Protein AF-A0A5M6CKN5-F1 (afdb_monomer_lite)

Organism: NCBI:txid2605748

Sequence (349 aa):
MIDLAVKRNRDSWEFSIDRSDLRGNFAIHVLDQGGTSLLTLPLREHLDGFSRFAHLTTAGMSWQQQILSYFIELGQTYLVIRPWWGSRLVVSLDDLMPVADKNVDHELTQFERSVVIAELKKISSELHAGKSPAEDRSTKTVKFTLDSCLYLPGVLDLVETIPTLQELEKHCFIQGSRSEETAIPEVELKLCCGRRFVQNSLRRLGVKPRYPTYVVVDEESGYAELNCKDRRESQLVFDIRRDAAVREIFMRLGTPDYIERGGERFDGQKYVRWMLRYEIDAESPYTLLIYLNRDRDQAVRCVKYSPPFWVGPDLFPAEHSLIKHDGGTVISFIDDLENGTFAGEITEL

Foldseek 3Di:
DFEWEWEDDPPDIFTDRDPPDRQQHQWYFYAYPVRHTPDIGGCVVFWPCCLAQADSDPLGFRQQLAWKWFWDDDVFIWIWIATLQGTIWIAGPVVRGTDDCVVCVVVVLVVVLVVLQVVLVVCLVCVVVVHQDDQFPDDGGIGGGLLNSLAVLLSSLVLVCLVSLLSVLVDLRDDDDDQVQPDPDPWTKTFSLSNLRSQLSCVSNVHHRDDARIFTADPPPRTDPPPPPQQLEVPQLVVQDQFAAPVNVCNRHNAASDKDAADDDPPPPWDQGIWGWHFRSYVQTWIKIFTATPPGRTTRWIKIWPPYQSNGQVQQPDSYGQAHSSRYGSNVCPVVVVVPSGNTDIDID

Radius of gyration: 21.49 Å; chains: 1; bounding box: 53×47×64 Å

Secondary structure (DSSP, 8-state):
---EEEEEETTEEEEE---S---TT-EEEEE-TTS-EEEEEEHHHHSTTHHHH--SSTTSPPGGGGEEEEEEESSSEEEEEEETTS--EEEETTTTEEE-GGGTHHHHHHHHHHHHHHHHHHHHHHHHTTPPPPSB---SSEEEBHHHHHHHHHHTT-GGGHHHHHHHHHS----SS----EEETTEEEEE-HHHHHHHHHHHHTT----S-SEEE--TTTS-B---------TTGGGG--TT-BHHHHHHHH-S-SEEEEPP--TT-PPPEEEEEEEEE-SSS-EEEEEEEETTT-BEEEEEEEES-GGG-GGG--SSS-SB-TTS-B-GGGHHHHHTT-SSSEEEE-

pLDDT: mean 81.66, std 14.54, range [36.28, 98.12]

Structure (mmCIF, N/CA/C/O backbone):
data_AF-A0A5M6CKN5-F1
#
_entry.id   AF-A0A5M6CKN5-F1
#
loop_
_atom_site.group_PDB
_atom_site.id
_atom_site.type_symbol
_atom_site.label_atom_id
_atom_site.label_alt_id
_atom_site.label_comp_id
_atom_site.label_asym_id
_atom_site.label_entity_id
_atom_site.label_seq_id
_atom_site.pdbx_PDB_ins_code
_atom_site.Cartn_x
_atom_site.Cartn_y
_atom_site.Cartn_z
_atom_site.occupancy
_atom_site.B_iso_or_equiv
_atom_site.auth_seq_id
_atom_site.auth_comp_id
_atom_site.auth_asym_id
_atom_site.auth_atom_id
_atom_site.pdbx_PDB_model_num
ATOM 1 N N . MET A 1 1 ? 9.863 -4.713 15.325 1.00 61.50 1 MET A N 1
ATOM 2 C CA . MET A 1 1 ? 8.495 -4.208 15.084 1.00 61.50 1 MET A CA 1
ATOM 3 C C . MET A 1 1 ? 7.674 -4.502 16.326 1.00 61.50 1 MET A C 1
ATOM 5 O O . MET A 1 1 ? 7.984 -5.486 16.986 1.00 61.50 1 MET A O 1
ATOM 9 N N . ILE A 1 2 ? 6.741 -3.623 16.684 1.00 71.12 2 ILE A N 1
ATOM 10 C CA . ILE A 1 2 ? 5.956 -3.706 17.926 1.00 71.12 2 ILE A CA 1
ATOM 11 C C . ILE A 1 2 ? 4.537 -4.134 17.550 1.00 71.12 2 ILE A C 1
ATOM 13 O O . ILE A 1 2 ? 4.039 -3.669 16.531 1.00 71.12 2 ILE A O 1
ATOM 17 N N . ASP A 1 3 ? 3.900 -5.004 18.329 1.00 81.88 3 ASP A N 1
ATOM 18 C CA . ASP A 1 3 ? 2.499 -5.376 18.113 1.00 81.88 3 ASP A CA 1
ATOM 19 C C . ASP A 1 3 ? 1.553 -4.177 18.294 1.00 81.88 3 ASP A C 1
ATOM 21 O O . ASP A 1 3 ? 1.877 -3.178 18.944 1.00 81.88 3 ASP A O 1
ATOM 25 N N . LEU A 1 4 ? 0.378 -4.240 17.667 1.00 87.56 4 LEU A N 1
ATOM 26 C CA . LEU A 1 4 ? -0.620 -3.188 17.826 1.00 87.56 4 LEU A CA 1
ATOM 27 C C . LEU A 1 4 ? -1.327 -3.397 19.163 1.00 87.56 4 LEU A C 1
ATOM 29 O O . LEU A 1 4 ? -1.887 -4.464 19.394 1.00 87.56 4 LEU A O 1
ATOM 33 N N . ALA A 1 5 ? -1.355 -2.375 20.012 1.00 92.12 5 ALA A N 1
ATOM 34 C CA . ALA A 1 5 ? -2.092 -2.432 21.263 1.00 92.12 5 ALA A CA 1
ATOM 35 C C . ALA A 1 5 ? -3.132 -1.319 21.356 1.00 92.12 5 ALA A C 1
ATOM 37 O O . ALA A 1 5 ? -2.902 -0.178 20.943 1.00 92.12 5 ALA A O 1
ATOM 38 N N . VAL A 1 6 ? -4.271 -1.661 21.942 1.00 94.88 6 VAL A N 1
ATOM 39 C CA . VAL A 1 6 ? -5.310 -0.723 22.353 1.00 94.88 6 VAL A CA 1
ATOM 40 C C . VAL A 1 6 ? -5.534 -0.872 23.846 1.00 94.88 6 VAL A C 1
ATOM 42 O O . VAL A 1 6 ? -5.465 -1.973 24.385 1.00 94.88 6 VAL A O 1
ATOM 45 N N . LYS A 1 7 ? -5.776 0.237 24.532 1.00 95.88 7 LYS A N 1
ATOM 46 C CA . LYS A 1 7 ? -5.905 0.279 25.982 1.00 95.88 7 LYS A CA 1
ATOM 47 C C . LYS A 1 7 ? -7.227 0.913 26.378 1.00 95.88 7 LYS A C 1
ATOM 49 O O . LYS A 1 7 ? -7.596 1.968 25.859 1.00 95.88 7 LYS A O 1
ATOM 54 N N . ARG A 1 8 ? -7.907 0.285 27.335 1.00 95.69 8 ARG A N 1
ATOM 55 C CA . ARG A 1 8 ? -9.095 0.837 27.973 1.00 95.69 8 ARG A CA 1
ATOM 56 C C . ARG A 1 8 ? -8.700 2.008 28.864 1.00 95.69 8 ARG A C 1
ATOM 58 O O . ARG A 1 8 ? -7.887 1.872 29.778 1.00 95.69 8 ARG A O 1
ATOM 65 N N . ASN A 1 9 ? -9.304 3.154 28.616 1.00 93.38 9 ASN A N 1
ATOM 66 C CA . ASN A 1 9 ? -9.355 4.276 29.538 1.00 93.38 9 ASN A CA 1
ATOM 67 C C . ASN A 1 9 ? -10.711 4.262 30.267 1.00 93.38 9 ASN A C 1
ATOM 69 O O . ASN A 1 9 ? -11.578 3.452 29.947 1.00 93.38 9 ASN A O 1
ATOM 73 N N . ARG A 1 10 ? -10.894 5.137 31.263 1.00 90.56 10 ARG A N 1
ATOM 74 C CA . ARG A 1 10 ? -12.077 5.166 32.140 1.00 90.56 10 ARG A CA 1
ATOM 75 C C . ARG A 1 10 ? -13.393 5.018 31.367 1.00 90.56 10 ARG A C 1
ATOM 77 O O . ARG A 1 10 ? -14.203 4.175 31.734 1.00 90.56 10 ARG A O 1
ATOM 84 N N . ASP A 1 11 ? -13.534 5.779 30.283 1.00 90.75 11 ASP A N 1
ATOM 85 C CA . ASP A 1 11 ? -14.762 5.864 29.487 1.00 90.75 11 ASP A CA 1
ATOM 86 C C . ASP A 1 11 ? -14.498 5.737 27.971 1.00 90.75 11 ASP A C 1
ATOM 88 O O . ASP A 1 11 ? -15.334 6.121 27.163 1.00 90.75 11 ASP A O 1
ATOM 92 N N . SER A 1 12 ? -13.315 5.268 27.555 1.00 94.56 12 SER A N 1
ATOM 93 C CA . SER A 1 12 ? -12.952 5.202 26.131 1.00 94.56 12 SER A CA 1
ATOM 94 C C . SER A 1 12 ? -11.853 4.184 25.839 1.00 94.56 12 SER A C 1
ATOM 96 O O . SER A 1 12 ? -11.283 3.583 26.749 1.00 94.56 12 SER A O 1
ATOM 98 N N . TRP A 1 13 ? -11.531 4.012 24.559 1.00 96.44 13 TRP A N 1
ATOM 99 C CA . TRP A 1 13 ? -10.394 3.226 24.093 1.00 96.44 13 TRP A CA 1
ATOM 100 C C . TRP A 1 13 ? -9.405 4.115 23.345 1.00 96.44 13 TRP A C 1
ATOM 102 O O . TRP A 1 13 ? -9.797 5.038 22.630 1.00 96.44 13 TRP A O 1
ATOM 112 N N . GLU A 1 14 ? -8.115 3.845 23.516 1.00 96.38 14 GLU A N 1
ATOM 113 C CA . GLU A 1 14 ? -7.059 4.535 22.778 1.00 96.38 14 GLU A CA 1
ATOM 114 C C . GLU A 1 14 ? -5.967 3.569 22.317 1.00 96.38 14 GLU A C 1
ATOM 116 O O . GLU A 1 14 ? -5.708 2.544 22.950 1.00 96.38 14 GLU A O 1
ATOM 121 N N . PHE A 1 15 ? -5.302 3.899 21.212 1.00 93.88 15 PHE A N 1
ATOM 122 C CA . PHE A 1 15 ? -4.091 3.197 20.801 1.00 93.88 15 PHE A CA 1
ATOM 123 C C . PHE A 1 15 ? -2.982 3.419 21.830 1.00 93.88 15 PHE A C 1
ATOM 125 O O . PHE A 1 15 ? -2.752 4.535 22.298 1.00 93.88 15 PHE A O 1
ATOM 132 N N . SER A 1 16 ? -2.271 2.347 22.162 1.00 89.44 16 SER A N 1
ATOM 133 C CA . SER A 1 16 ? -1.152 2.366 23.094 1.00 89.44 16 SER A CA 1
ATOM 134 C C . SER A 1 16 ? 0.095 1.786 22.440 1.00 89.44 16 SER A C 1
ATOM 136 O O . SER A 1 16 ? 0.025 0.929 21.559 1.00 89.44 16 SER A O 1
ATOM 138 N N . ILE A 1 17 ? 1.257 2.263 22.876 1.00 72.69 17 ILE A N 1
ATOM 139 C CA . ILE A 1 17 ? 2.536 1.656 22.518 1.00 72.69 17 ILE A CA 1
ATOM 140 C C . ILE A 1 17 ? 2.819 0.607 23.587 1.00 72.69 17 ILE A C 1
ATOM 142 O O . ILE A 1 17 ? 3.367 0.932 24.641 1.00 72.69 17 ILE A O 1
ATOM 146 N N . ASP A 1 18 ? 2.433 -0.639 23.332 1.00 63.34 18 ASP A N 1
ATOM 147 C CA . ASP A 1 18 ? 2.792 -1.736 24.222 1.00 63.34 18 ASP A CA 1
ATOM 148 C C . ASP A 1 18 ? 4.234 -2.175 23.946 1.00 63.34 18 ASP A C 1
ATOM 150 O O . ASP A 1 18 ? 4.580 -2.588 22.844 1.00 63.34 18 ASP A O 1
ATOM 154 N N . ARG A 1 19 ? 5.108 -2.029 24.942 1.00 61.12 19 ARG A N 1
ATOM 155 C CA . ARG A 1 19 ? 6.509 -2.475 24.872 1.00 61.12 19 ARG A CA 1
ATOM 156 C C . ARG A 1 19 ? 6.739 -3.787 25.626 1.00 61.12 19 ARG A C 1
ATOM 158 O O . ARG A 1 19 ? 7.891 -4.203 25.726 1.00 61.12 19 ARG A O 1
ATOM 165 N N . SER A 1 20 ? 5.692 -4.374 26.211 1.00 46.84 20 SER A N 1
ATOM 166 C CA . SER A 1 20 ? 5.835 -5.327 27.313 1.00 46.84 20 SER A CA 1
ATOM 167 C C . SER A 1 20 ? 6.172 -6.759 26.905 1.00 46.84 20 SER A C 1
ATOM 169 O O . SER A 1 20 ? 6.746 -7.450 27.730 1.00 46.84 20 SER A O 1
ATOM 171 N N . ASP A 1 21 ? 5.982 -7.172 25.650 1.00 50.03 21 ASP A N 1
ATOM 172 C CA . ASP A 1 21 ? 6.544 -8.425 25.127 1.00 50.03 21 ASP A CA 1
ATOM 173 C C . ASP A 1 21 ? 6.600 -8.379 23.593 1.00 50.03 21 ASP A C 1
ATOM 175 O O . ASP A 1 21 ? 5.601 -8.547 22.902 1.00 50.03 21 ASP A O 1
ATOM 179 N N . LEU A 1 22 ? 7.788 -8.113 23.042 1.00 48.50 22 LEU A N 1
ATOM 180 C CA . LEU A 1 22 ? 8.037 -7.904 21.609 1.00 48.50 22 LEU A CA 1
ATOM 181 C C . LEU A 1 22 ? 7.909 -9.210 20.799 1.00 48.50 22 LEU A C 1
ATOM 183 O O . LEU A 1 22 ? 8.905 -9.748 20.311 1.00 48.50 22 LEU A O 1
ATOM 187 N N . ARG A 1 23 ? 6.688 -9.721 20.614 1.00 52.53 23 ARG A N 1
ATOM 188 C CA . ARG A 1 23 ? 6.399 -10.885 19.762 1.00 52.53 23 ARG A CA 1
ATOM 189 C C . ARG A 1 23 ? 6.060 -10.467 18.333 1.00 52.53 23 ARG A C 1
ATOM 191 O O . ARG A 1 23 ? 5.057 -10.846 17.750 1.00 52.53 23 ARG A O 1
ATOM 198 N N . GLY A 1 24 ? 7.020 -9.790 17.714 1.00 60.50 24 GLY A N 1
ATOM 199 C CA . GLY A 1 24 ? 7.261 -9.949 16.285 1.00 60.50 24 GLY A CA 1
ATOM 200 C C . GLY A 1 24 ? 6.274 -9.314 15.306 1.00 60.50 24 GLY A C 1
ATOM 201 O O . GLY A 1 24 ? 6.555 -9.433 14.120 1.00 60.50 24 GLY A O 1
ATOM 202 N N . ASN A 1 25 ? 5.253 -8.557 15.735 1.00 74.69 25 ASN A N 1
ATOM 203 C CA . ASN A 1 25 ? 4.283 -7.907 14.840 1.00 74.69 25 ASN A CA 1
ATOM 204 C C . ASN A 1 25 ? 3.244 -8.881 14.251 1.00 74.69 25 ASN A C 1
ATOM 206 O O . ASN A 1 25 ? 2.968 -8.851 13.052 1.00 74.69 25 ASN A O 1
ATOM 210 N N . PHE A 1 26 ? 2.678 -9.758 15.081 1.00 85.00 26 PHE A N 1
ATOM 211 C CA . PHE A 1 26 ? 1.752 -10.821 14.665 1.00 85.00 26 PHE A CA 1
ATOM 212 C C . PHE A 1 26 ? 0.454 -10.859 15.461 1.00 85.00 26 PHE A C 1
ATOM 214 O O . PHE A 1 26 ? -0.381 -11.727 15.198 1.00 85.00 26 PHE A O 1
ATOM 221 N N . ALA A 1 27 ? 0.274 -9.952 16.417 1.00 89.69 27 ALA A N 1
ATOM 222 C CA . ALA A 1 27 ? -0.918 -9.920 17.240 1.00 89.69 27 ALA A CA 1
ATOM 223 C C . ALA A 1 27 ? -1.461 -8.504 17.440 1.00 89.69 27 ALA A C 1
ATOM 225 O O . ALA A 1 27 ? -0.788 -7.494 17.208 1.00 89.69 27 ALA A O 1
ATOM 226 N N . ILE A 1 28 ? -2.714 -8.463 17.882 1.00 91.56 28 ILE A N 1
ATOM 227 C CA . ILE A 1 28 ? -3.340 -7.274 18.450 1.00 91.56 28 ILE A CA 1
ATOM 228 C C . ILE A 1 28 ? -3.612 -7.547 19.918 1.00 91.56 28 ILE A C 1
ATOM 230 O O . ILE A 1 28 ? -4.190 -8.581 20.258 1.00 91.56 28 ILE A O 1
ATOM 234 N N . HIS A 1 29 ? -3.241 -6.602 20.771 1.00 93.62 29 HIS A N 1
ATOM 235 C CA . HIS A 1 29 ? -3.488 -6.672 22.202 1.00 93.62 29 HIS A CA 1
ATOM 236 C C . HIS A 1 29 ? -4.558 -5.662 22.604 1.00 93.62 29 HIS A C 1
ATOM 238 O O . HIS A 1 29 ? -4.466 -4.476 22.294 1.00 93.62 29 HIS A O 1
ATOM 244 N N . VAL A 1 30 ? -5.566 -6.134 23.327 1.00 95.12 30 VAL A N 1
ATOM 245 C CA . VAL A 1 30 ? -6.545 -5.293 24.014 1.00 95.12 30 VAL A CA 1
ATOM 246 C C . VAL A 1 30 ? -6.185 -5.317 25.489 1.00 95.12 30 VAL A C 1
ATOM 248 O O . VAL A 1 30 ? -6.106 -6.389 26.087 1.00 95.12 30 VAL A O 1
ATOM 251 N N . LEU A 1 31 ? -5.926 -4.150 26.066 1.00 95.19 31 LEU A N 1
ATOM 252 C CA . LEU A 1 31 ? -5.424 -3.988 27.426 1.00 95.19 31 LEU A CA 1
ATOM 253 C C . LEU A 1 31 ? -6.457 -3.277 28.306 1.00 95.19 31 LEU A C 1
ATOM 255 O O . LEU A 1 31 ? -7.177 -2.392 27.841 1.00 95.19 31 LEU A O 1
ATOM 259 N N . ASP A 1 32 ? -6.503 -3.614 29.591 1.00 95.19 32 ASP A N 1
ATOM 260 C CA . ASP A 1 32 ? -7.278 -2.875 30.588 1.00 95.19 32 ASP A CA 1
ATOM 261 C C . ASP A 1 32 ? -6.600 -1.545 30.984 1.00 95.19 32 ASP A C 1
ATOM 263 O O . ASP A 1 32 ? -5.532 -1.175 30.486 1.00 95.19 32 ASP A O 1
ATOM 267 N N . GLN A 1 33 ? -7.196 -0.815 31.931 1.00 94.56 33 GLN A N 1
ATOM 268 C CA . GLN A 1 33 ? -6.637 0.448 32.426 1.00 94.56 33 GLN A CA 1
ATOM 269 C C . GLN A 1 33 ? -5.270 0.281 33.124 1.00 94.56 33 GLN A C 1
ATOM 271 O O . GLN A 1 33 ? -4.438 1.196 33.083 1.00 94.56 33 GLN A O 1
ATOM 276 N N . GLY A 1 34 ? -5.007 -0.881 33.725 1.00 93.88 34 GLY A N 1
ATOM 277 C CA . GLY A 1 34 ? -3.731 -1.245 34.342 1.00 93.88 34 GLY A CA 1
ATOM 278 C C . GLY A 1 34 ? -2.652 -1.675 33.341 1.00 93.88 34 GLY A C 1
ATOM 279 O O . GLY A 1 34 ? -1.481 -1.706 33.705 1.00 93.88 34 GLY A O 1
ATOM 280 N N . GLY A 1 35 ? -3.016 -1.927 32.080 1.00 91.69 35 GLY A N 1
ATOM 281 C CA . GLY A 1 35 ? -2.125 -2.499 31.066 1.00 91.69 35 GLY A CA 1
ATOM 282 C C . GLY A 1 35 ? -2.127 -4.031 31.039 1.00 91.69 35 GLY A C 1
ATOM 283 O O . GLY A 1 35 ? -1.308 -4.620 30.343 1.00 91.69 35 GLY A O 1
ATOM 284 N N . THR A 1 36 ? -3.032 -4.684 31.768 1.00 92.38 36 THR A N 1
ATOM 285 C CA . THR A 1 36 ? -3.218 -6.138 31.722 1.00 92.38 36 THR A CA 1
ATOM 286 C C . THR A 1 36 ? -3.902 -6.522 30.416 1.00 92.38 36 THR A C 1
ATOM 288 O O . THR A 1 36 ? -4.888 -5.892 30.034 1.00 92.38 36 THR A O 1
ATOM 291 N N . SER A 1 37 ? -3.428 -7.570 29.737 1.00 93.50 37 SER A N 1
ATOM 292 C CA . SER A 1 37 ? -4.095 -8.075 28.532 1.00 93.50 37 SER A CA 1
ATOM 293 C C . SER A 1 37 ? -5.478 -8.645 28.866 1.00 93.50 37 SER A C 1
ATOM 295 O O . SER A 1 37 ? -5.603 -9.562 29.675 1.00 93.50 37 SER A O 1
ATOM 297 N N . LEU A 1 38 ? -6.506 -8.085 28.230 1.00 95.12 38 LEU A N 1
ATOM 298 C CA . LEU A 1 38 ? -7.886 -8.573 28.220 1.00 95.12 38 LEU A CA 1
ATOM 299 C C . LEU A 1 38 ? -8.122 -9.552 27.068 1.00 95.12 38 LEU A C 1
ATOM 301 O O . LEU A 1 38 ? -8.874 -10.511 27.208 1.00 95.12 38 LEU A O 1
ATOM 305 N N . LEU A 1 39 ? -7.480 -9.296 25.928 1.00 95.50 39 LEU A N 1
ATOM 306 C CA . LEU A 1 39 ? -7.562 -10.110 24.724 1.00 95.50 39 LEU A CA 1
ATOM 307 C C . LEU A 1 39 ? -6.240 -10.006 23.960 1.00 95.50 39 LEU A C 1
ATOM 309 O O . LEU A 1 39 ? -5.639 -8.934 23.873 1.00 95.50 39 LEU A O 1
ATOM 313 N N . THR A 1 40 ? -5.805 -11.120 23.380 1.00 94.50 40 THR A N 1
ATOM 314 C CA . THR A 1 40 ? -4.719 -11.157 22.400 1.00 94.50 40 THR A CA 1
ATOM 315 C C . THR A 1 40 ? -5.214 -11.914 21.179 1.00 94.50 40 THR A C 1
ATOM 317 O O . THR A 1 40 ? -5.627 -13.063 21.302 1.00 94.50 40 THR A O 1
ATOM 320 N N . LEU A 1 41 ? -5.181 -11.266 20.016 1.00 93.75 41 LEU A N 1
ATOM 321 C CA . LEU A 1 41 ? -5.657 -11.820 18.750 1.00 93.75 41 LEU A CA 1
ATOM 322 C C . LEU A 1 41 ? -4.477 -12.088 17.815 1.00 93.75 41 LEU A C 1
ATOM 324 O O . LEU A 1 41 ? -3.913 -11.129 17.279 1.00 93.75 41 LEU A O 1
ATOM 328 N N . PRO A 1 42 ? -4.105 -13.358 17.579 1.00 92.62 42 PRO A N 1
ATOM 329 C CA . PRO A 1 42 ? -3.146 -13.712 16.541 1.00 92.62 42 PRO A CA 1
ATOM 330 C C . PRO A 1 42 ? -3.693 -13.353 15.153 1.00 92.62 42 PRO A C 1
ATOM 332 O O . PRO A 1 42 ? -4.730 -13.851 14.718 1.00 92.62 42 PRO A O 1
ATOM 335 N N . LEU A 1 43 ? -2.981 -12.511 14.408 1.00 91.62 43 LEU A N 1
ATOM 336 C CA . LEU A 1 43 ? -3.439 -12.020 13.104 1.00 91.62 43 LEU A CA 1
ATOM 337 C C . LEU A 1 43 ? -3.542 -13.124 12.055 1.00 91.62 43 LEU A C 1
ATOM 339 O O . LEU A 1 43 ? -4.421 -13.078 11.206 1.00 91.62 43 LEU A O 1
ATOM 343 N N . ARG A 1 44 ? -2.686 -14.148 12.135 1.00 90.25 44 ARG A N 1
ATOM 344 C CA . ARG A 1 44 ? -2.751 -15.319 11.248 1.00 90.25 44 ARG A CA 1
ATOM 345 C C . ARG A 1 44 ? -4.097 -16.051 11.330 1.00 90.25 44 ARG A C 1
ATOM 347 O O . ARG A 1 44 ? -4.478 -16.686 10.354 1.00 90.25 44 ARG A O 1
ATOM 354 N N . GLU A 1 45 ? -4.775 -15.980 12.471 1.00 93.00 45 GLU A N 1
ATOM 355 C CA . GLU A 1 45 ? -6.036 -16.684 12.729 1.00 93.00 45 GLU A CA 1
ATOM 356 C C . GLU A 1 45 ? -7.264 -15.800 12.491 1.00 93.00 45 GLU A C 1
ATOM 358 O O . GLU A 1 45 ? -8.351 -16.318 12.248 1.00 93.00 45 GLU A O 1
ATOM 363 N N . HIS A 1 46 ? -7.100 -14.476 12.561 1.00 93.94 46 HIS A N 1
ATOM 364 C CA . HIS A 1 46 ? -8.223 -13.535 12.586 1.00 93.94 46 HIS A CA 1
ATOM 365 C C . HIS A 1 46 ? -8.235 -12.512 11.450 1.00 93.94 46 HIS A C 1
ATOM 367 O O . HIS A 1 46 ? -9.252 -11.854 11.253 1.00 93.94 46 HIS A O 1
ATOM 373 N N . LEU A 1 47 ? -7.133 -12.337 10.720 1.00 92.19 47 LEU A N 1
ATOM 374 C CA . LEU A 1 47 ? -7.047 -11.389 9.616 1.00 92.19 47 LEU A CA 1
ATOM 375 C C . LEU A 1 47 ? -6.841 -12.134 8.297 1.00 92.19 47 LEU A C 1
ATOM 377 O O . LEU A 1 47 ? -5.762 -12.661 8.011 1.00 92.19 47 LEU A O 1
ATOM 381 N N . ASP A 1 48 ? -7.879 -12.126 7.468 1.00 90.81 48 ASP A N 1
ATOM 382 C CA . ASP A 1 48 ? -7.870 -12.804 6.177 1.00 90.81 48 ASP A CA 1
ATOM 383 C C . ASP A 1 48 ? -6.718 -12.317 5.292 1.00 90.81 48 ASP A C 1
ATOM 385 O O . ASP A 1 48 ? -6.490 -11.115 5.107 1.00 90.81 48 ASP A O 1
ATOM 389 N N . GLY A 1 49 ? -5.974 -13.280 4.745 1.00 88.38 49 GLY A N 1
ATOM 390 C CA . GLY A 1 49 ? -4.799 -13.031 3.912 1.00 88.38 49 GLY A CA 1
ATOM 391 C C . GLY A 1 49 ? -3.513 -12.726 4.686 1.00 88.38 49 GLY A C 1
ATOM 392 O O . GLY A 1 49 ? -2.472 -12.569 4.054 1.00 88.38 49 GLY A O 1
ATOM 393 N N . PHE A 1 50 ? -3.517 -12.691 6.026 1.00 89.12 50 PHE A N 1
ATOM 394 C CA . PHE A 1 50 ? -2.329 -12.305 6.797 1.00 89.12 50 PHE A CA 1
ATOM 395 C C . PHE A 1 50 ? -1.080 -13.120 6.444 1.00 89.12 50 PHE A C 1
ATOM 397 O O . PHE A 1 50 ? -0.055 -12.537 6.120 1.00 89.12 50 PHE A O 1
ATOM 404 N N . SER A 1 51 ? -1.157 -14.455 6.429 1.00 86.12 51 SER A N 1
ATOM 405 C CA . SER A 1 51 ? 0.005 -15.306 6.099 1.00 86.12 51 SER A CA 1
ATOM 406 C C . SER A 1 51 ? 0.517 -15.136 4.667 1.00 86.12 51 SER A C 1
ATOM 408 O O . SER A 1 51 ? 1.655 -15.504 4.383 1.00 86.12 51 SER A O 1
ATOM 410 N N . ARG A 1 52 ? -0.320 -14.595 3.776 1.00 82.81 52 ARG A N 1
ATOM 411 C CA . ARG A 1 52 ? 0.040 -14.302 2.390 1.00 82.81 52 ARG A CA 1
ATOM 412 C C . ARG A 1 52 ? 0.729 -12.947 2.273 1.00 82.81 52 ARG A C 1
ATOM 414 O O . ARG A 1 52 ? 1.712 -12.820 1.553 1.00 82.81 52 ARG A O 1
ATOM 421 N N . PHE A 1 53 ? 0.231 -11.932 2.976 1.00 82.38 53 PHE A N 1
ATOM 422 C CA . PHE A 1 53 ? 0.692 -10.547 2.822 1.00 82.38 53 PHE A CA 1
ATOM 423 C C . PHE A 1 53 ? 1.679 -10.085 3.899 1.00 82.38 53 PHE A C 1
ATOM 425 O O . PHE A 1 53 ? 2.329 -9.058 3.725 1.00 82.38 53 PHE A O 1
ATOM 432 N N . ALA A 1 54 ? 1.818 -10.823 4.998 1.00 81.31 54 ALA A N 1
ATOM 433 C CA . ALA A 1 54 ? 2.710 -10.515 6.106 1.00 81.31 54 ALA A CA 1
ATOM 434 C C . ALA A 1 54 ? 3.547 -11.747 6.471 1.00 81.31 54 ALA A C 1
ATOM 436 O O . ALA A 1 54 ? 3.039 -12.857 6.619 1.00 81.31 54 ALA A O 1
ATOM 437 N N . HIS A 1 55 ? 4.853 -11.544 6.635 1.00 70.81 55 HIS A N 1
ATOM 438 C CA . HIS A 1 55 ? 5.804 -12.624 6.889 1.00 70.81 55 HIS A CA 1
ATOM 439 C C . HIS A 1 55 ? 6.461 -12.494 8.257 1.00 70.81 55 HIS A C 1
ATOM 441 O O . HIS A 1 55 ? 6.676 -11.395 8.763 1.00 70.81 55 HIS A O 1
ATOM 447 N N . LEU A 1 56 ? 6.838 -13.647 8.821 1.00 64.19 56 LEU A N 1
ATOM 448 C CA . LEU A 1 56 ? 7.435 -13.731 10.155 1.00 64.19 56 LEU A CA 1
ATOM 449 C C . LEU A 1 56 ? 8.873 -13.188 10.233 1.00 64.19 56 LEU A C 1
ATOM 451 O O . LEU A 1 56 ? 9.409 -12.970 11.317 1.00 64.19 56 LEU A O 1
ATOM 455 N N . THR A 1 57 ? 9.519 -12.999 9.084 1.00 64.88 57 THR A N 1
ATOM 456 C CA . THR A 1 57 ? 10.922 -12.588 8.985 1.00 64.88 57 THR A CA 1
ATOM 457 C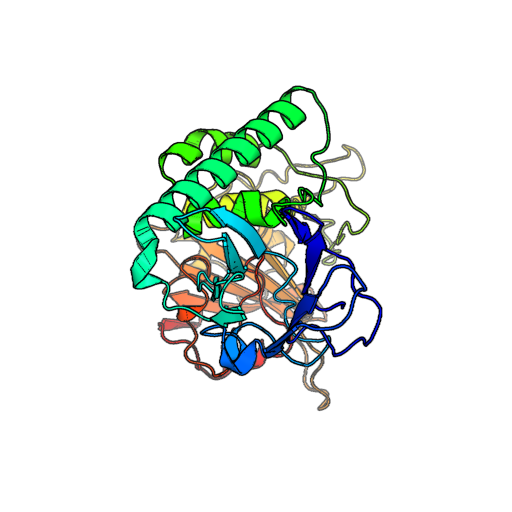 C . THR A 1 57 ? 11.047 -11.098 8.694 1.00 64.88 57 THR A C 1
ATOM 459 O O . THR A 1 57 ? 10.184 -10.520 8.043 1.00 64.88 57 THR A O 1
ATOM 462 N N . THR A 1 58 ? 12.181 -10.490 9.046 1.00 56.28 58 THR A N 1
ATOM 463 C CA . THR A 1 58 ? 12.530 -9.108 8.656 1.00 56.28 58 THR A CA 1
ATOM 464 C C . THR A 1 58 ? 12.645 -8.895 7.142 1.00 56.28 58 THR A C 1
ATOM 466 O O . THR A 1 58 ? 12.614 -7.754 6.693 1.00 56.28 58 THR A O 1
ATOM 469 N N . ALA A 1 59 ? 12.761 -9.974 6.359 1.00 55.84 59 ALA A N 1
ATOM 470 C CA . ALA A 1 59 ? 12.686 -9.953 4.896 1.00 55.84 59 ALA A CA 1
ATOM 471 C C . ALA A 1 59 ? 11.244 -9.814 4.362 1.00 55.84 59 ALA A C 1
ATOM 473 O O . ALA A 1 59 ? 11.035 -9.563 3.179 1.00 55.84 59 ALA A O 1
ATOM 474 N N . GLY A 1 60 ? 10.257 -9.982 5.244 1.00 58.38 60 GLY A N 1
ATOM 475 C CA . GLY A 1 60 ? 8.833 -9.925 4.968 1.00 58.38 60 GLY A CA 1
ATOM 476 C C . GLY A 1 60 ? 8.236 -8.529 5.075 1.00 58.38 60 GLY A C 1
ATOM 477 O O . GLY A 1 60 ? 8.788 -7.639 5.719 1.00 58.38 60 GLY A O 1
ATOM 478 N N . MET A 1 61 ? 7.061 -8.341 4.482 1.00 68.94 61 MET A N 1
ATOM 479 C CA . MET A 1 61 ? 6.318 -7.090 4.601 1.00 68.94 61 MET A CA 1
ATOM 480 C C . MET A 1 61 ? 5.769 -6.893 6.014 1.00 68.94 61 MET A C 1
ATOM 482 O O . MET A 1 61 ? 5.139 -7.788 6.580 1.00 68.94 61 MET A O 1
ATOM 486 N N . SER A 1 62 ? 5.958 -5.692 6.564 1.00 75.94 62 SER A N 1
ATOM 487 C CA . SER A 1 62 ? 5.285 -5.290 7.796 1.00 75.94 62 SER A CA 1
ATOM 488 C C . SER A 1 62 ? 3.842 -4.922 7.489 1.00 75.94 62 SER A C 1
ATOM 490 O O . SER A 1 62 ? 3.586 -3.940 6.794 1.00 75.94 62 SER A O 1
ATOM 492 N N . TRP A 1 63 ? 2.886 -5.661 8.049 1.00 81.56 63 TRP A N 1
ATOM 493 C CA . TRP A 1 63 ? 1.471 -5.333 7.870 1.00 81.56 63 TRP A CA 1
ATOM 494 C C . TRP A 1 63 ? 1.099 -3.959 8.440 1.00 81.56 63 TRP A C 1
ATOM 496 O O . TRP A 1 63 ? 0.146 -3.362 7.965 1.00 81.56 63 TRP A O 1
ATOM 506 N N . GLN A 1 64 ? 1.854 -3.448 9.422 1.00 78.12 64 GLN A N 1
ATOM 507 C CA . GLN A 1 64 ? 1.556 -2.199 10.134 1.00 78.12 64 GLN A CA 1
ATOM 508 C C . GLN A 1 64 ? 1.956 -0.921 9.399 1.00 78.12 64 GLN A C 1
ATOM 510 O O . GLN A 1 64 ? 1.544 0.156 9.822 1.00 78.12 64 GLN A O 1
ATOM 515 N N . GLN A 1 65 ? 2.796 -1.007 8.364 1.00 75.19 65 GLN A N 1
ATOM 516 C CA . GLN A 1 65 ? 3.320 0.192 7.700 1.00 75.19 65 GLN A CA 1
ATOM 517 C C . GLN A 1 65 ? 2.205 0.978 6.982 1.00 75.19 65 GLN A C 1
ATOM 519 O O . GLN A 1 65 ? 2.254 2.206 6.918 1.00 75.19 65 GLN A O 1
ATOM 524 N N . GLN A 1 66 ? 1.162 0.285 6.510 1.00 79.62 66 GLN A N 1
ATOM 525 C CA . GLN A 1 66 ? 0.027 0.873 5.798 1.00 79.62 66 GLN A CA 1
ATOM 526 C C . GLN A 1 66 ? -1.257 0.224 6.295 1.00 79.62 66 GLN A C 1
ATOM 528 O O . GLN A 1 66 ? -1.797 -0.715 5.703 1.00 79.62 66 GLN A O 1
ATOM 533 N N . ILE A 1 67 ? -1.708 0.723 7.441 1.00 89.56 67 ILE A N 1
ATOM 534 C CA . ILE A 1 67 ? -2.988 0.363 8.038 1.00 89.56 67 ILE A CA 1
ATOM 535 C C . ILE A 1 67 ? -3.858 1.601 8.208 1.00 89.56 67 ILE A C 1
ATOM 537 O O . ILE A 1 67 ? -3.359 2.715 8.389 1.00 89.56 67 ILE A O 1
ATOM 541 N N . LEU A 1 68 ? -5.162 1.367 8.196 1.00 93.75 68 LEU A N 1
ATOM 542 C CA . LEU A 1 68 ? -6.162 2.208 8.827 1.00 93.75 68 LEU A CA 1
ATOM 543 C C . LEU A 1 68 ? -6.723 1.417 10.000 1.00 93.75 68 LEU A C 1
ATOM 545 O O . LEU A 1 68 ? -7.352 0.382 9.801 1.00 93.75 68 LEU A O 1
ATOM 549 N N . SER A 1 69 ? -6.480 1.881 11.220 1.00 95.50 69 SER A N 1
ATOM 550 C CA . SER A 1 69 ? -7.122 1.315 12.400 1.00 95.50 69 SER A CA 1
ATOM 551 C C . SER A 1 69 ? -7.828 2.398 13.189 1.00 95.50 69 SER A C 1
ATOM 553 O O . SER A 1 69 ? -7.322 3.508 13.299 1.00 95.50 69 SER A O 1
ATOM 555 N N . TYR A 1 70 ? -9.016 2.113 13.701 1.00 97.06 70 TYR A N 1
ATOM 556 C CA . TYR A 1 70 ? -9.839 3.119 14.358 1.00 97.06 70 TYR A CA 1
ATOM 557 C C . TYR A 1 70 ? -10.854 2.491 15.303 1.00 97.06 70 TYR A C 1
ATOM 559 O O . TYR A 1 70 ? -11.146 1.297 15.213 1.00 97.06 70 TYR A O 1
ATOM 567 N N . PHE A 1 71 ? -11.404 3.326 16.182 1.00 97.25 71 PHE A N 1
ATOM 568 C CA . PHE A 1 71 ? -12.573 2.987 16.984 1.00 97.25 71 PHE A CA 1
ATOM 569 C C . PHE A 1 71 ? -13.837 3.603 16.390 1.00 97.25 71 PHE A C 1
ATOM 571 O O . PHE A 1 71 ? -13.805 4.729 15.890 1.00 97.25 71 PHE A O 1
ATOM 578 N N . ILE A 1 72 ? -14.949 2.879 16.475 1.00 96.38 72 ILE A N 1
ATOM 579 C CA . ILE A 1 72 ? -16.274 3.372 16.092 1.00 96.38 72 ILE A CA 1
ATOM 580 C C . ILE A 1 72 ? -17.340 2.843 17.054 1.00 96.38 72 ILE A C 1
ATOM 582 O O . ILE A 1 72 ? -17.268 1.697 17.498 1.00 96.38 72 ILE A O 1
ATOM 586 N N . GLU A 1 73 ? -18.325 3.680 17.372 1.00 96.25 73 GLU A N 1
ATOM 587 C CA . GLU A 1 73 ? -19.474 3.320 18.204 1.00 96.25 73 GLU A CA 1
ATOM 588 C C . GLU A 1 73 ? -20.693 3.045 17.318 1.00 96.25 73 GLU A C 1
ATOM 590 O O . GLU A 1 73 ? -21.190 3.945 16.644 1.00 96.25 73 GLU A O 1
ATOM 595 N N . LEU A 1 74 ? -21.188 1.804 17.330 1.00 94.81 74 LEU A N 1
ATOM 596 C CA . LEU A 1 74 ? -22.407 1.377 16.628 1.00 94.81 74 LEU A CA 1
ATOM 597 C C . LEU A 1 74 ? -23.273 0.555 17.593 1.00 94.81 74 LEU A C 1
ATOM 599 O O . LEU A 1 74 ? -23.361 -0.668 17.494 1.00 94.81 74 LEU A O 1
ATOM 603 N N . GLY A 1 75 ? -23.820 1.221 18.615 1.00 93.69 75 GLY A N 1
ATOM 604 C CA . GLY A 1 75 ? -24.507 0.583 19.751 1.00 93.69 75 GLY A CA 1
ATOM 605 C C . GLY A 1 75 ? -23.563 -0.069 20.771 1.00 93.69 75 GLY A C 1
ATOM 606 O O . GLY A 1 75 ? -23.876 -0.086 21.956 1.00 93.69 75 GLY A O 1
ATOM 607 N N . GLN A 1 76 ? -22.397 -0.521 20.312 1.00 94.56 76 GLN A N 1
ATOM 608 C CA . GLN A 1 76 ? -21.242 -0.946 21.100 1.00 94.56 76 GLN A CA 1
ATOM 609 C C . GLN A 1 76 ? -19.951 -0.413 20.470 1.00 94.56 76 GLN A C 1
ATOM 611 O O . GLN A 1 76 ? -19.971 0.076 19.332 1.00 94.56 76 GLN A O 1
ATOM 616 N N . THR A 1 77 ? -18.833 -0.502 21.191 1.00 96.50 77 THR A N 1
ATOM 617 C CA . THR A 1 77 ? -17.541 -0.030 20.670 1.00 96.50 77 THR A CA 1
ATOM 618 C C . THR A 1 77 ? -16.830 -1.116 19.872 1.00 96.50 77 THR A C 1
ATOM 620 O O . THR A 1 77 ? -16.608 -2.222 20.366 1.00 96.50 77 THR A O 1
ATOM 623 N N . TYR A 1 78 ? -16.387 -0.775 18.663 1.00 97.75 78 TYR A N 1
ATOM 624 C CA . TYR A 1 78 ? -15.586 -1.653 17.817 1.00 97.75 78 TYR A CA 1
ATOM 625 C C . TYR A 1 78 ? -14.183 -1.096 17.605 1.00 97.75 78 TYR A C 1
ATOM 627 O O . TYR A 1 78 ? -14.016 0.100 17.373 1.00 97.75 78 TYR A O 1
ATOM 635 N N . LEU A 1 79 ? -13.187 -1.981 17.613 1.00 97.81 79 LEU A N 1
ATOM 636 C CA . LEU A 1 79 ? -11.884 -1.744 16.998 1.00 97.81 79 LEU A CA 1
ATOM 637 C C . LEU A 1 79 ? -11.910 -2.312 15.582 1.00 97.81 79 LEU A C 1
ATOM 639 O O . LEU A 1 79 ? -12.209 -3.489 15.385 1.00 97.81 79 LEU A O 1
ATOM 643 N N . VAL A 1 80 ? -11.539 -1.492 14.607 1.00 97.25 80 VAL A N 1
ATOM 644 C CA . VAL A 1 80 ? -11.406 -1.904 13.210 1.00 97.25 80 VAL A CA 1
ATOM 645 C C . VAL A 1 80 ? -9.958 -1.772 12.779 1.00 97.25 80 VAL A C 1
ATOM 647 O O . VAL A 1 80 ? -9.277 -0.807 13.133 1.00 97.25 80 VAL A O 1
ATOM 650 N N . ILE A 1 81 ? -9.476 -2.752 12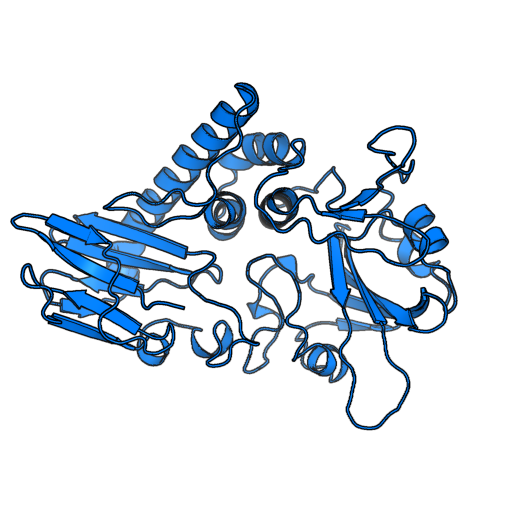.021 1.00 95.38 81 ILE A N 1
ATOM 651 C CA . ILE A 1 81 ? -8.145 -2.765 11.419 1.00 95.38 81 ILE A CA 1
ATOM 652 C C . ILE A 1 81 ? -8.283 -3.157 9.954 1.00 95.38 81 ILE A C 1
ATOM 654 O O . ILE A 1 81 ? -8.726 -4.257 9.627 1.00 95.38 81 ILE A O 1
ATOM 658 N N . ARG A 1 82 ? -7.848 -2.256 9.079 1.00 93.69 82 ARG A N 1
ATOM 659 C CA . ARG A 1 82 ? -7.768 -2.443 7.637 1.00 93.69 82 ARG A CA 1
ATOM 660 C C . ARG A 1 82 ? -6.311 -2.330 7.185 1.00 93.69 82 ARG A C 1
ATOM 662 O O . ARG A 1 82 ? -5.778 -1.220 7.145 1.00 93.69 82 ARG A O 1
ATOM 669 N N . PRO A 1 83 ? -5.648 -3.441 6.842 1.00 90.62 83 PRO A N 1
ATOM 670 C CA . PRO A 1 83 ? -4.363 -3.408 6.156 1.00 90.62 83 PRO A CA 1
ATOM 671 C C . PRO A 1 83 ? -4.483 -3.004 4.677 1.00 90.62 83 PRO A C 1
ATOM 673 O O . PRO A 1 83 ? -5.563 -2.999 4.083 1.00 90.62 83 PRO A O 1
ATOM 676 N N . TRP A 1 84 ? -3.337 -2.725 4.058 1.00 85.44 84 TRP A N 1
ATOM 677 C CA . TRP A 1 84 ? -3.207 -2.303 2.659 1.00 85.44 84 TRP A CA 1
ATOM 678 C C . TRP A 1 84 ? -3.710 -3.312 1.606 1.00 85.44 84 TRP A C 1
ATOM 680 O O . TRP A 1 84 ? -3.982 -2.925 0.470 1.00 85.44 84 TRP A O 1
ATOM 690 N N . TRP A 1 85 ? -3.865 -4.595 1.929 1.00 86.44 85 TRP A N 1
ATOM 691 C CA . TRP A 1 85 ? -4.451 -5.564 0.987 1.00 86.44 85 TRP A CA 1
ATOM 692 C C . TRP A 1 85 ? -5.986 -5.592 1.011 1.00 86.44 85 TRP A C 1
ATOM 694 O O . TRP A 1 85 ? -6.590 -6.327 0.244 1.00 86.44 85 TRP A O 1
ATOM 704 N N . GLY A 1 86 ? -6.635 -4.783 1.856 1.00 87.56 86 GLY A N 1
ATOM 705 C CA . GLY A 1 86 ? -8.077 -4.539 1.770 1.00 87.56 86 GLY A CA 1
ATOM 706 C C . GLY A 1 86 ? -8.976 -5.436 2.628 1.00 87.56 86 GLY A C 1
ATOM 707 O O . GLY A 1 86 ? -10.165 -5.138 2.726 1.00 87.56 86 GLY A O 1
ATOM 708 N N . SER A 1 87 ? -8.456 -6.459 3.310 1.00 90.69 87 SER A N 1
ATOM 709 C CA . SER A 1 87 ? -9.235 -7.185 4.329 1.00 90.69 87 SER A CA 1
ATOM 710 C C . SER A 1 87 ? -9.604 -6.270 5.507 1.00 90.69 87 SER A C 1
ATOM 712 O O . SER A 1 87 ? -8.998 -5.212 5.698 1.00 90.69 87 SER A O 1
ATOM 714 N N . ARG A 1 88 ? -10.574 -6.682 6.330 1.00 94.19 88 ARG A N 1
ATOM 715 C CA . ARG A 1 88 ? -10.868 -6.053 7.626 1.00 94.19 88 ARG A CA 1
ATOM 716 C C . ARG A 1 88 ? -10.800 -7.082 8.747 1.00 94.19 88 ARG A C 1
ATOM 718 O O . ARG A 1 88 ? -11.267 -8.202 8.589 1.00 94.19 88 ARG A O 1
ATOM 725 N N . LEU A 1 89 ? -10.290 -6.663 9.898 1.00 95.81 89 LEU A N 1
ATOM 726 C CA . LEU A 1 89 ? -10.546 -7.304 11.182 1.00 95.81 89 LEU A CA 1
ATOM 727 C C . LEU A 1 89 ? -11.376 -6.341 12.030 1.00 95.81 89 LEU A C 1
ATOM 729 O O . LEU A 1 89 ? -10.973 -5.196 12.244 1.00 95.81 89 LEU A O 1
ATOM 733 N N . VAL A 1 90 ? -12.532 -6.810 12.491 1.00 97.38 90 VAL A N 1
ATOM 734 C CA . VAL A 1 90 ? -13.456 -6.062 13.348 1.00 97.38 90 VAL A CA 1
ATOM 735 C C . VAL A 1 90 ? -13.555 -6.787 14.682 1.00 97.38 90 VAL A C 1
ATOM 737 O O . VAL A 1 90 ? -13.782 -7.994 14.720 1.00 97.38 90 VAL A O 1
ATOM 740 N N . VAL A 1 91 ? -13.373 -6.063 15.781 1.00 97.69 91 VAL A N 1
ATOM 741 C CA . VAL A 1 91 ? -13.378 -6.613 17.141 1.00 97.69 91 VAL A CA 1
ATOM 742 C C . VAL A 1 91 ? -14.390 -5.838 17.974 1.00 97.69 91 VAL A C 1
ATOM 744 O O . VAL A 1 91 ? -14.249 -4.625 18.118 1.00 97.69 91 VAL A O 1
ATOM 747 N N . SER A 1 92 ? -15.392 -6.526 18.527 1.00 97.19 92 SER A N 1
ATOM 748 C CA . SER A 1 92 ? -16.248 -5.960 19.578 1.00 97.19 92 SER A CA 1
ATOM 749 C C . SER A 1 92 ? -15.402 -5.805 20.836 1.00 97.19 92 SER A C 1
ATOM 751 O O . SER A 1 92 ? -14.852 -6.787 21.339 1.00 97.19 92 SER A O 1
ATOM 753 N N . LEU A 1 93 ? -15.247 -4.575 21.324 1.00 97.12 93 LEU A N 1
ATOM 754 C CA . LEU A 1 93 ? -14.477 -4.293 22.539 1.00 97.12 93 LEU A CA 1
ATOM 755 C C . LEU A 1 93 ? -15.304 -4.477 23.811 1.00 97.12 93 LEU A C 1
ATOM 757 O O . LEU A 1 93 ? -14.728 -4.635 24.887 1.00 97.12 93 LEU A O 1
ATOM 761 N N . ASP A 1 94 ? -16.627 -4.494 23.680 1.00 94.62 94 ASP A N 1
ATOM 762 C CA . ASP A 1 94 ? -17.540 -4.742 24.791 1.00 94.62 94 ASP A CA 1
ATOM 763 C C . ASP A 1 94 ? -17.632 -6.253 25.071 1.00 94.62 94 ASP A C 1
ATOM 765 O O . ASP A 1 94 ? -17.564 -6.668 26.229 1.00 94.62 94 ASP A O 1
ATOM 769 N N . ASP A 1 95 ? -17.655 -7.077 24.014 1.00 96.44 95 ASP A N 1
ATOM 770 C CA . ASP A 1 95 ? -17.647 -8.548 24.110 1.00 96.44 95 ASP A CA 1
ATOM 771 C C . ASP A 1 95 ? -16.235 -9.158 24.104 1.00 96.44 95 ASP A C 1
ATOM 773 O O . ASP A 1 95 ? -16.066 -10.347 24.374 1.00 96.44 95 ASP A O 1
ATOM 777 N N . LEU A 1 96 ? -15.218 -8.357 23.769 1.00 96.81 96 LEU A N 1
ATOM 778 C CA . LEU A 1 96 ? -13.821 -8.774 23.608 1.00 96.81 96 LEU A CA 1
ATOM 779 C C . LEU A 1 96 ? -13.642 -9.939 22.619 1.00 96.81 96 LEU A C 1
ATOM 781 O O . LEU A 1 96 ? -12.922 -10.900 22.895 1.00 96.81 96 LEU A O 1
ATOM 785 N N . MET A 1 97 ? -14.265 -9.849 21.441 1.00 96.31 97 MET A N 1
ATOM 786 C CA . MET A 1 97 ? -14.152 -10.893 20.418 1.00 96.31 97 MET A CA 1
ATOM 787 C C . MET A 1 97 ? -14.212 -10.364 18.977 1.00 96.31 97 MET A C 1
ATOM 789 O O . MET A 1 97 ? -14.849 -9.337 18.723 1.00 96.31 97 MET A O 1
ATOM 793 N N . PRO A 1 98 ? -13.580 -11.058 18.008 1.00 95.69 98 PRO A N 1
ATOM 794 C CA . PRO A 1 98 ? -13.753 -10.761 16.590 1.00 95.69 98 PRO A CA 1
ATOM 795 C C . PRO A 1 98 ? -15.210 -10.939 16.155 1.00 95.69 98 PRO A C 1
ATOM 797 O O . PRO A 1 98 ? -15.880 -11.885 16.574 1.00 95.69 98 PRO A O 1
ATOM 800 N N . VAL A 1 99 ? -15.684 -10.061 15.277 1.00 94.75 99 VAL A N 1
ATOM 801 C CA . VAL A 1 99 ? -17.025 -10.123 14.684 1.00 94.75 99 VAL A CA 1
ATOM 802 C C . VAL A 1 99 ? -16.932 -10.114 13.161 1.00 94.75 99 VAL A C 1
ATOM 804 O O . VAL A 1 99 ? -15.995 -9.561 12.587 1.00 94.75 99 VAL A O 1
ATOM 807 N N . ALA A 1 100 ? -17.913 -10.727 12.499 1.00 89.31 100 ALA A N 1
ATOM 808 C CA . ALA A 1 100 ? -17.992 -10.705 11.043 1.00 89.31 100 ALA A CA 1
ATOM 809 C C . ALA A 1 100 ? -18.271 -9.280 10.536 1.00 89.31 100 ALA A C 1
ATOM 811 O O . ALA A 1 100 ? -19.201 -8.616 11.001 1.00 89.31 100 ALA A O 1
ATOM 812 N N . ASP A 1 101 ? -17.494 -8.842 9.548 1.00 83.56 101 ASP A N 1
ATOM 813 C CA . ASP A 1 101 ? -17.570 -7.512 8.939 1.00 83.56 101 ASP A CA 1
ATOM 814 C C . ASP A 1 101 ? -18.945 -7.205 8.325 1.00 83.56 101 ASP A C 1
ATOM 816 O O . ASP A 1 101 ? -19.455 -6.098 8.484 1.00 83.56 101 ASP A O 1
ATOM 820 N N . LYS A 1 102 ? -19.587 -8.205 7.708 1.00 84.56 102 LYS A N 1
ATOM 821 C CA . LYS A 1 102 ? -20.883 -8.097 7.014 1.00 84.56 102 LYS A CA 1
ATOM 822 C C . LYS A 1 102 ? -22.007 -7.501 7.860 1.00 84.56 102 LYS A C 1
ATOM 824 O O . LYS A 1 102 ? -22.971 -6.992 7.300 1.00 84.56 102 LYS A O 1
ATOM 829 N N . ASN A 1 103 ? -21.899 -7.563 9.186 1.00 83.12 103 ASN A N 1
ATOM 830 C CA . ASN A 1 103 ? -22.917 -7.040 10.094 1.00 83.12 103 ASN A CA 1
ATOM 831 C C . ASN A 1 103 ? -22.888 -5.508 10.223 1.00 83.12 103 ASN A C 1
ATOM 833 O O . ASN A 1 103 ? -23.891 -4.928 10.623 1.00 83.12 103 ASN A O 1
ATOM 837 N N . VAL A 1 104 ? -21.753 -4.869 9.917 1.00 89.62 104 VAL A N 1
ATOM 838 C CA . VAL A 1 104 ? -21.517 -3.418 10.082 1.00 89.62 104 VAL A CA 1
ATOM 839 C C . VAL A 1 104 ? -20.820 -2.794 8.861 1.00 89.62 104 VAL A C 1
ATOM 841 O O . VAL A 1 104 ? -20.336 -1.665 8.907 1.00 89.62 104 VAL A O 1
ATOM 844 N N . ASP A 1 105 ? -20.726 -3.538 7.756 1.00 92.81 105 ASP A N 1
ATOM 845 C CA . ASP A 1 105 ? -19.910 -3.202 6.584 1.00 92.81 105 ASP A CA 1
ATOM 846 C C . ASP A 1 105 ? -20.229 -1.821 5.995 1.00 92.81 105 ASP A C 1
ATOM 848 O O . ASP A 1 105 ? -19.321 -1.071 5.624 1.00 92.81 105 ASP A O 1
ATOM 852 N N . HIS A 1 106 ? -21.512 -1.455 5.950 1.00 94.25 106 HIS A N 1
ATOM 853 C CA . HIS A 1 106 ? -21.940 -0.175 5.401 1.00 94.25 106 HIS A CA 1
ATOM 854 C C . HIS A 1 106 ? -21.395 0.997 6.225 1.00 94.25 106 HIS A C 1
ATOM 856 O O . HIS A 1 106 ? -20.760 1.900 5.677 1.00 94.25 106 HIS A O 1
ATOM 862 N N . GLU A 1 107 ? -21.595 0.966 7.541 1.00 96.12 107 GLU A N 1
ATOM 863 C CA . GLU A 1 107 ? -21.155 1.997 8.476 1.00 96.12 107 GLU A CA 1
ATOM 864 C C . GLU A 1 107 ? -19.630 2.092 8.524 1.00 96.12 107 GLU A C 1
ATOM 866 O O . GLU A 1 107 ? -19.078 3.196 8.493 1.00 96.12 107 GLU A O 1
ATOM 871 N N . LEU A 1 108 ? -18.939 0.945 8.529 1.00 95.75 108 LEU A N 1
ATOM 872 C CA . LEU A 1 108 ? -17.480 0.908 8.471 1.00 95.75 108 LEU A CA 1
ATOM 873 C C . LEU A 1 108 ? -16.968 1.545 7.183 1.00 95.75 108 LEU A C 1
ATOM 875 O O . LEU A 1 108 ? -16.098 2.411 7.233 1.00 95.75 108 LEU A O 1
ATOM 879 N N . THR A 1 109 ? -17.544 1.175 6.039 1.00 94.94 109 THR A N 1
ATOM 880 C CA . THR A 1 109 ? -17.174 1.750 4.744 1.00 94.94 109 THR A CA 1
ATOM 881 C C . THR A 1 109 ? -17.387 3.261 4.742 1.00 94.94 109 THR A C 1
ATOM 883 O O . THR A 1 109 ? -16.474 4.000 4.386 1.00 94.94 109 THR A O 1
ATOM 886 N N . GLN A 1 110 ? -18.547 3.756 5.182 1.00 95.88 110 GLN A N 1
ATOM 887 C CA . GLN A 1 110 ? -18.814 5.198 5.236 1.00 95.88 110 GLN A CA 1
ATOM 888 C C . GLN A 1 110 ? -17.813 5.945 6.127 1.00 95.88 110 GLN A C 1
ATOM 890 O O . GLN A 1 110 ? -17.300 6.998 5.733 1.00 95.88 110 GLN A O 1
ATOM 895 N N . PHE A 1 111 ? -17.482 5.386 7.293 1.00 96.25 111 PHE A N 1
ATOM 896 C CA . PHE A 1 111 ? -16.489 5.977 8.183 1.00 96.25 111 PHE A CA 1
ATOM 897 C C . PHE A 1 111 ? -15.104 6.037 7.526 1.00 96.25 111 PHE A C 1
ATOM 899 O O . PHE A 1 111 ? -14.506 7.112 7.466 1.00 96.25 111 PHE A O 1
ATOM 906 N N . GLU A 1 112 ? -14.622 4.928 6.959 1.00 96.06 112 GLU A N 1
ATOM 907 C CA . GLU A 1 112 ? -13.328 4.853 6.267 1.00 96.06 112 GLU A CA 1
ATOM 908 C C . GLU A 1 112 ? -13.234 5.877 5.131 1.00 96.06 112 GLU A C 1
ATOM 910 O O . GLU A 1 112 ? -12.259 6.628 5.057 1.00 96.06 112 GLU A O 1
ATOM 915 N N . ARG A 1 113 ? -14.277 5.966 4.292 1.00 96.69 113 ARG A N 1
ATOM 916 C CA . ARG A 1 113 ? -14.374 6.967 3.217 1.00 96.69 113 ARG A CA 1
ATOM 917 C C . ARG A 1 113 ? -14.208 8.378 3.774 1.00 96.69 113 ARG A C 1
ATOM 919 O O . ARG A 1 113 ? -13.405 9.158 3.264 1.00 96.69 113 ARG A O 1
ATOM 926 N N . SER A 1 114 ? -14.944 8.699 4.839 1.00 96.38 114 SER A N 1
ATOM 927 C CA . SER A 1 114 ? -14.934 10.034 5.440 1.00 96.38 114 SER A CA 1
ATOM 928 C C . SER A 1 114 ? -13.560 10.418 6.000 1.00 96.38 114 SER A C 1
ATOM 930 O O . SER A 1 114 ? -13.089 11.530 5.747 1.00 96.38 114 SER A O 1
ATOM 932 N N . VAL A 1 115 ? -12.884 9.485 6.682 1.00 95.62 115 VAL A N 1
ATOM 933 C CA . VAL A 1 115 ? -11.547 9.686 7.256 1.00 95.62 115 VAL A CA 1
ATOM 934 C C . VAL A 1 115 ? -10.519 9.908 6.152 1.00 95.62 115 VAL A C 1
ATOM 936 O O . VAL A 1 115 ? -9.781 10.893 6.197 1.00 95.62 115 VAL A O 1
ATOM 939 N N . VAL A 1 116 ? -10.503 9.044 5.131 1.00 95.75 116 VAL A N 1
ATOM 940 C CA . VAL A 1 116 ? -9.543 9.138 4.020 1.00 95.75 116 VAL A CA 1
ATOM 941 C C . VAL A 1 116 ? -9.720 10.453 3.256 1.00 95.75 116 VAL A C 1
ATOM 943 O O . VAL A 1 116 ? -8.742 11.154 2.999 1.00 95.75 116 VAL A O 1
ATOM 946 N N . ILE A 1 117 ? -10.959 10.847 2.944 1.00 97.00 117 ILE A N 1
ATOM 947 C CA . ILE A 1 117 ? -11.237 12.107 2.237 1.00 97.00 117 ILE A CA 1
ATOM 948 C C . ILE A 1 117 ? -10.815 13.321 3.074 1.00 97.00 117 ILE A C 1
ATOM 950 O O . ILE A 1 117 ? -10.229 14.267 2.538 1.00 97.00 117 ILE A O 1
ATOM 954 N N . ALA A 1 118 ? -11.123 13.328 4.373 1.00 96.19 118 ALA A N 1
ATOM 955 C CA . ALA A 1 118 ? -10.769 14.433 5.258 1.00 96.19 118 ALA A CA 1
ATOM 956 C C . ALA A 1 118 ? -9.246 14.599 5.372 1.00 96.19 118 ALA A C 1
ATOM 958 O O . ALA A 1 118 ? -8.730 15.713 5.242 1.00 96.19 118 ALA A O 1
ATOM 959 N N . GLU A 1 119 ? -8.517 13.497 5.548 1.00 95.31 119 GLU A N 1
ATOM 960 C CA . GLU A 1 119 ? -7.064 13.534 5.681 1.00 95.31 119 GLU A CA 1
ATOM 961 C C . GLU A 1 119 ? -6.356 13.879 4.363 1.00 95.31 119 GLU A C 1
ATOM 963 O O . GLU A 1 119 ? -5.418 14.677 4.383 1.00 95.31 119 GLU A O 1
ATOM 968 N N . LEU A 1 120 ? -6.842 13.406 3.209 1.00 95.31 120 LEU A N 1
ATOM 969 C CA . LEU A 1 120 ? -6.330 13.836 1.901 1.00 95.31 120 LEU A CA 1
ATOM 970 C C . LEU A 1 120 ? -6.460 15.348 1.685 1.00 95.31 120 LEU A C 1
ATOM 972 O O . LEU A 1 120 ? -5.517 15.998 1.229 1.00 95.31 120 LEU A O 1
ATOM 976 N N . LYS A 1 121 ? -7.612 15.932 2.040 1.00 95.88 121 LYS A N 1
ATOM 977 C CA . LYS A 1 121 ? -7.825 17.388 1.949 1.00 95.88 121 LYS A CA 1
ATOM 978 C C . LYS A 1 121 ? -6.861 18.156 2.846 1.00 95.88 121 LYS A C 1
ATOM 980 O O . LYS A 1 121 ? -6.348 19.205 2.451 1.00 95.88 121 LYS A O 1
ATOM 985 N N . LYS A 1 122 ? -6.595 17.632 4.042 1.00 95.19 122 LYS A N 1
ATOM 986 C CA . LYS A 1 122 ? -5.630 18.210 4.978 1.00 95.19 122 LYS A CA 1
ATOM 987 C C . LYS A 1 122 ? -4.203 18.139 4.427 1.00 95.19 122 LYS A C 1
ATOM 989 O O . LYS A 1 122 ? -3.510 19.147 4.475 1.00 95.19 122 LYS A O 1
ATOM 994 N N . ILE A 1 123 ? -3.799 17.008 3.841 1.00 93.50 123 ILE A N 1
ATOM 995 C CA . ILE A 1 123 ? -2.496 16.849 3.169 1.00 93.50 123 ILE A CA 1
ATOM 996 C C . ILE A 1 123 ? -2.346 17.858 2.025 1.00 93.50 123 ILE A C 1
ATOM 998 O O . ILE A 1 123 ? -1.350 18.577 1.973 1.00 93.50 123 ILE A O 1
ATOM 1002 N N . SER A 1 124 ? -3.342 17.965 1.138 1.00 93.69 124 SER A N 1
ATOM 1003 C CA . SER A 1 124 ? -3.317 18.956 0.051 1.00 93.69 124 SER A CA 1
ATOM 1004 C C . SER A 1 124 ? -3.197 20.382 0.605 1.00 93.69 124 SER A C 1
ATOM 1006 O O . SER A 1 124 ? -2.359 21.158 0.148 1.00 93.69 124 SER A O 1
ATOM 1008 N N . SER A 1 125 ? -3.950 20.722 1.654 1.00 94.44 125 SER A N 1
ATOM 1009 C CA . SER A 1 125 ? -3.879 22.049 2.286 1.00 94.44 125 SER A CA 1
ATOM 1010 C C . SER A 1 125 ? -2.508 22.344 2.911 1.00 94.44 125 SER A C 1
ATOM 1012 O O . SER A 1 125 ? -2.014 23.467 2.816 1.00 94.44 125 SER A O 1
ATOM 1014 N N . GLU A 1 126 ? -1.875 21.350 3.543 1.00 93.38 126 GLU A N 1
ATOM 1015 C CA . GLU A 1 126 ? -0.520 21.464 4.098 1.00 93.38 126 GLU A CA 1
ATOM 1016 C C . GLU A 1 126 ? 0.505 21.771 2.998 1.00 93.38 126 GLU A C 1
ATOM 1018 O O . GLU A 1 126 ? 1.288 22.711 3.147 1.00 93.38 126 GLU A O 1
ATOM 1023 N N . LEU A 1 127 ? 0.441 21.062 1.868 1.00 90.12 127 LEU A N 1
ATOM 1024 C CA . LEU A 1 127 ? 1.341 21.282 0.731 1.00 90.12 127 LEU A CA 1
ATOM 1025 C C . LEU A 1 127 ? 1.155 22.657 0.088 1.00 90.12 127 LEU A C 1
ATOM 1027 O O . LEU A 1 127 ? 2.143 23.329 -0.203 1.00 90.12 127 LEU A O 1
ATOM 1031 N N . HIS A 1 128 ? -0.087 23.115 -0.083 1.00 91.31 128 HIS A N 1
ATOM 1032 C CA . HIS A 1 128 ? -0.366 24.472 -0.568 1.00 91.31 128 HIS A CA 1
ATOM 1033 C C . HIS A 1 128 ? 0.192 25.555 0.352 1.00 91.31 128 HIS A C 1
ATOM 1035 O O . HIS A 1 128 ? 0.601 26.618 -0.108 1.00 91.31 128 HIS A O 1
ATOM 1041 N N . ALA A 1 129 ? 0.232 25.280 1.655 1.00 92.94 129 ALA A N 1
ATOM 1042 C CA . ALA A 1 129 ? 0.852 26.152 2.640 1.00 92.94 129 ALA A CA 1
ATOM 1043 C C . ALA A 1 129 ? 2.387 26.003 2.705 1.00 92.94 129 ALA A C 1
ATOM 1045 O O . ALA A 1 129 ? 3.008 26.594 3.589 1.00 92.94 129 ALA A O 1
ATOM 1046 N N . GLY A 1 130 ? 3.002 25.209 1.819 1.00 89.38 130 GLY A N 1
ATOM 1047 C CA . GLY A 1 130 ? 4.443 24.954 1.791 1.00 89.38 130 GLY A CA 1
ATOM 1048 C C . GLY A 1 130 ? 4.946 24.083 2.945 1.00 89.38 130 GLY A C 1
ATOM 1049 O O . GLY A 1 130 ? 6.123 24.153 3.294 1.00 89.38 130 GLY A O 1
ATOM 1050 N N . LYS A 1 131 ? 4.067 23.296 3.577 1.00 89.88 131 LYS A N 1
ATOM 1051 C CA . LYS A 1 131 ? 4.412 22.410 4.695 1.00 89.88 131 LYS A CA 1
ATOM 1052 C C . LYS A 1 131 ? 4.591 20.976 4.210 1.00 89.88 131 LYS A C 1
ATOM 1054 O O . LYS A 1 131 ? 3.802 20.489 3.406 1.00 89.88 131 LYS A O 1
ATOM 1059 N N . SER A 1 132 ? 5.580 20.285 4.770 1.00 86.75 132 SER A N 1
ATOM 1060 C CA . SER A 1 132 ? 5.719 18.835 4.626 1.00 86.75 132 SER A CA 1
ATOM 1061 C C . SER A 1 132 ? 4.675 18.130 5.501 1.00 86.75 132 SER A C 1
ATOM 1063 O O . SER A 1 132 ? 4.657 18.370 6.714 1.00 86.75 132 SER A O 1
ATOM 1065 N N . PRO A 1 133 ? 3.813 17.269 4.935 1.00 88.88 133 PRO A N 1
ATOM 1066 C CA . PRO A 1 133 ? 2.886 16.470 5.726 1.00 88.88 133 PRO A CA 1
ATOM 1067 C C . PRO A 1 133 ? 3.636 15.515 6.656 1.00 88.88 133 PRO A C 1
ATOM 1069 O O . PRO A 1 133 ? 4.656 14.941 6.279 1.00 88.88 133 PRO A O 1
ATOM 1072 N N . ALA A 1 134 ? 3.123 15.335 7.872 1.00 88.44 134 ALA A N 1
ATOM 1073 C CA . ALA A 1 134 ? 3.670 14.356 8.808 1.00 88.44 134 ALA A CA 1
ATOM 1074 C C . ALA A 1 134 ? 3.463 12.919 8.292 1.00 88.44 134 ALA A C 1
ATOM 1076 O O . ALA A 1 134 ? 2.376 12.592 7.817 1.00 88.44 134 ALA A O 1
ATOM 1077 N N . GLU A 1 135 ? 4.486 12.069 8.423 1.00 85.75 135 GLU A N 1
ATOM 1078 C CA . GLU A 1 135 ? 4.421 10.646 8.049 1.00 85.75 135 GLU A CA 1
ATOM 1079 C C . GLU A 1 135 ? 3.421 9.878 8.927 1.00 85.75 135 GLU A C 1
ATOM 1081 O O . GLU A 1 135 ? 2.564 9.153 8.420 1.00 85.75 135 GLU A O 1
ATOM 1086 N N . ASP A 1 136 ? 3.488 10.087 10.245 1.00 88.81 136 ASP A N 1
ATOM 1087 C CA . ASP A 1 136 ? 2.500 9.577 11.190 1.00 88.81 136 ASP A CA 1
ATOM 1088 C C . ASP A 1 136 ? 1.318 10.551 11.284 1.00 88.81 136 ASP A C 1
ATOM 1090 O O . ASP A 1 136 ? 1.467 11.714 11.674 1.00 88.81 136 ASP A O 1
ATOM 1094 N N . ARG A 1 137 ? 0.130 10.071 10.910 1.00 88.62 137 ARG A N 1
ATOM 1095 C CA . ARG A 1 137 ? -1.142 10.806 10.987 1.00 88.62 137 ARG A CA 1
ATOM 1096 C C . ARG A 1 137 ? -2.010 10.289 12.133 1.00 88.62 137 ARG A C 1
ATOM 1098 O O . ARG A 1 137 ? -3.179 10.660 12.235 1.00 88.62 137 ARG A O 1
ATOM 1105 N N . SER A 1 138 ? -1.452 9.430 12.982 1.00 90.00 138 SER A N 1
ATOM 1106 C CA . SER A 1 138 ? -2.186 8.781 14.052 1.00 90.00 138 SER A CA 1
ATOM 1107 C C . SER A 1 138 ? -2.614 9.779 15.122 1.00 90.00 138 SER A C 1
ATOM 1109 O O . SER A 1 138 ? -1.892 10.686 15.533 1.00 90.00 138 SER A O 1
ATOM 1111 N N . THR A 1 139 ? -3.819 9.559 15.614 1.00 91.81 139 THR A N 1
ATOM 1112 C CA . THR A 1 139 ? -4.376 10.156 16.817 1.00 91.81 139 THR A CA 1
ATOM 1113 C C . THR A 1 139 ? -4.527 9.066 17.878 1.00 91.81 139 THR A C 1
ATOM 1115 O O . THR A 1 139 ? -4.190 7.900 17.663 1.00 91.81 139 THR A O 1
ATOM 1118 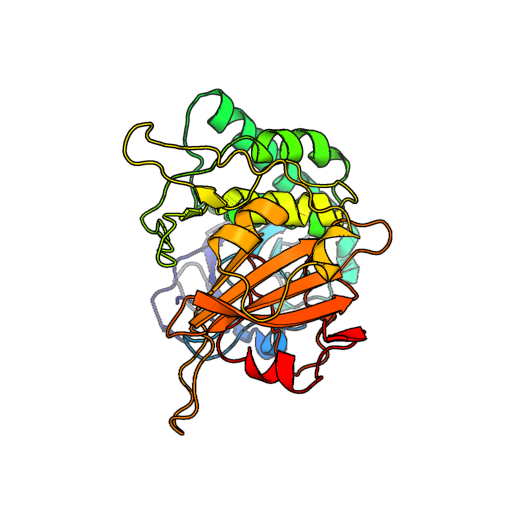N N . LYS A 1 140 ? -5.085 9.420 19.036 1.00 92.12 140 LYS A N 1
ATOM 1119 C CA . LYS A 1 140 ? -5.430 8.435 20.067 1.00 92.12 140 LYS A CA 1
ATOM 1120 C C . LYS A 1 140 ? -6.471 7.415 19.599 1.00 92.12 140 LYS A C 1
ATOM 1122 O O . LYS A 1 140 ? -6.478 6.302 20.111 1.00 92.12 140 LYS A O 1
ATOM 1127 N N . THR A 1 141 ? -7.337 7.784 18.655 1.00 93.25 141 THR A N 1
ATOM 1128 C CA . THR A 1 141 ? -8.519 6.997 18.268 1.00 93.25 141 THR A CA 1
ATOM 1129 C C . THR A 1 141 ? -8.498 6.503 16.825 1.00 93.25 141 THR A C 1
ATOM 1131 O O . THR A 1 141 ? -9.316 5.667 16.452 1.00 93.25 141 THR A O 1
ATOM 1134 N N .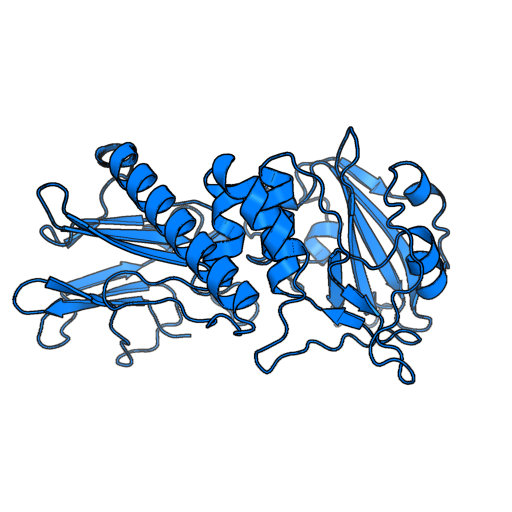 VAL A 1 142 ? -7.557 6.987 16.015 1.00 94.00 142 VAL A N 1
ATOM 1135 C CA . VAL A 1 142 ? -7.350 6.572 14.624 1.00 94.00 142 VAL A CA 1
ATOM 1136 C C . VAL A 1 142 ? -5.851 6.429 14.394 1.00 94.00 142 VAL A C 1
ATOM 1138 O O . VAL A 1 142 ? -5.130 7.410 14.520 1.00 94.00 142 VAL A O 1
ATOM 1141 N N . LYS A 1 143 ? -5.375 5.235 14.052 1.00 91.38 143 LYS A N 1
ATOM 1142 C CA . LYS A 1 143 ? -3.999 4.955 13.642 1.00 91.38 143 LYS A CA 1
ATOM 1143 C C . LYS A 1 143 ? -3.920 4.888 12.124 1.00 91.38 143 LYS A C 1
ATOM 1145 O O . LYS A 1 143 ? -4.625 4.099 11.492 1.00 91.38 143 LYS A O 1
ATOM 1150 N N . PHE A 1 144 ? -3.078 5.742 11.554 1.00 88.25 144 PHE A N 1
ATOM 1151 C CA . PHE A 1 144 ? -3.082 6.018 10.126 1.00 88.25 144 PHE A CA 1
ATOM 1152 C C . PHE A 1 144 ? -1.763 6.676 9.694 1.00 88.25 144 PHE A C 1
ATOM 1154 O O . PHE A 1 144 ? -1.232 7.507 10.428 1.00 88.25 144 PHE A O 1
ATOM 1161 N N . THR A 1 145 ? -1.230 6.336 8.518 1.00 89.06 145 THR A N 1
ATOM 1162 C CA . THR A 1 145 ? 0.013 6.923 7.975 1.00 89.06 145 THR A CA 1
ATOM 1163 C C . THR A 1 145 ? -0.260 7.761 6.729 1.00 89.06 145 THR A C 1
ATOM 1165 O O . THR A 1 145 ? -1.320 7.650 6.105 1.00 89.06 145 THR A O 1
ATOM 1168 N N . LEU A 1 146 ? 0.697 8.608 6.347 1.00 89.94 146 LEU A N 1
ATOM 1169 C CA . LEU A 1 146 ? 0.648 9.349 5.087 1.00 89.94 146 LEU A CA 1
ATOM 1170 C C . LEU A 1 146 ? 0.464 8.398 3.893 1.00 89.94 146 LEU A C 1
ATOM 1172 O O . LEU A 1 146 ? -0.424 8.615 3.074 1.00 89.94 146 LEU A O 1
ATOM 1176 N N . ASP A 1 147 ? 1.229 7.310 3.844 1.00 88.38 147 ASP A N 1
ATOM 1177 C CA . ASP A 1 147 ? 1.152 6.310 2.776 1.00 88.38 147 ASP A CA 1
ATOM 1178 C C . ASP A 1 147 ? -0.234 5.656 2.688 1.00 88.38 147 ASP A C 1
ATOM 1180 O O . ASP A 1 147 ? -0.803 5.567 1.596 1.00 88.38 147 ASP A O 1
ATOM 1184 N N . SER A 1 148 ? -0.834 5.276 3.829 1.00 88.25 148 SER A N 1
ATOM 1185 C CA . SER A 1 148 ? -2.220 4.779 3.876 1.00 88.25 148 SER A CA 1
ATOM 1186 C C . SER A 1 148 ? -3.197 5.780 3.252 1.00 88.25 148 SER A C 1
ATOM 1188 O O . SER A 1 148 ? -4.110 5.385 2.528 1.00 88.25 148 SER A O 1
ATOM 1190 N N . CYS A 1 149 ? -2.989 7.078 3.492 1.00 91.69 149 CYS A N 1
ATOM 1191 C CA . CYS A 1 149 ? -3.822 8.168 2.970 1.00 91.69 149 CYS A CA 1
ATOM 1192 C C . CYS A 1 149 ? -3.807 8.243 1.454 1.00 91.69 149 CYS A C 1
ATOM 1194 O O . CYS A 1 149 ? -4.835 8.476 0.824 1.00 91.69 149 CYS A O 1
ATOM 1196 N N . LEU A 1 150 ? -2.621 8.069 0.881 1.00 92.88 150 LEU A N 1
ATOM 1197 C CA . LEU A 1 150 ? -2.397 8.189 -0.551 1.00 92.88 150 LEU A CA 1
ATOM 1198 C C . LEU A 1 150 ? -2.835 6.925 -1.299 1.00 92.88 150 LEU A C 1
ATOM 1200 O O . LEU A 1 150 ? -3.200 7.016 -2.468 1.00 92.88 150 LEU A O 1
ATOM 1204 N N . TYR A 1 151 ? -2.833 5.768 -0.633 1.00 90.69 151 TYR A N 1
ATOM 1205 C CA . TYR A 1 151 ? -3.102 4.453 -1.223 1.00 90.69 151 TYR A CA 1
ATOM 1206 C C . TYR A 1 151 ? -4.553 3.956 -1.079 1.00 90.69 151 TYR A C 1
ATOM 1208 O O . TYR A 1 151 ? -5.117 3.370 -2.007 1.00 90.69 151 TYR A O 1
ATOM 1216 N N . LEU A 1 152 ? -5.192 4.180 0.074 1.00 92.25 152 LEU A N 1
ATOM 1217 C CA . LEU A 1 152 ? -6.563 3.714 0.319 1.00 92.25 152 LEU A CA 1
ATOM 1218 C C . LEU A 1 152 ? -7.635 4.271 -0.631 1.00 92.25 152 LEU A C 1
ATOM 1220 O O . LEU A 1 152 ? -8.598 3.545 -0.869 1.00 92.25 152 LEU A O 1
ATOM 1224 N N . PRO A 1 153 ? -7.515 5.476 -1.219 1.00 95.00 153 PRO A N 1
ATOM 1225 C CA . PRO A 1 153 ? -8.503 5.959 -2.175 1.00 95.00 153 PRO A CA 1
ATOM 1226 C C . PRO A 1 153 ? -8.749 5.010 -3.348 1.00 95.00 153 PRO A C 1
ATOM 1228 O O . PRO A 1 153 ? -9.900 4.801 -3.720 1.00 95.00 153 PRO A O 1
ATOM 1231 N N . GLY A 1 154 ? -7.692 4.395 -3.893 1.00 93.00 154 GLY A N 1
ATOM 1232 C CA . GLY A 1 154 ? -7.833 3.401 -4.957 1.00 93.00 154 GLY A CA 1
ATOM 1233 C C . GLY A 1 154 ? -8.334 2.042 -4.472 1.00 93.00 154 GLY A C 1
ATOM 1234 O O . GLY A 1 154 ? -8.934 1.311 -5.247 1.00 93.00 154 GLY A O 1
ATOM 1235 N N . VAL A 1 155 ? -8.104 1.684 -3.203 1.00 89.88 155 VAL A N 1
ATOM 1236 C CA . VAL A 1 155 ? -8.661 0.455 -2.598 1.00 89.88 155 VAL A CA 1
ATOM 1237 C C . VAL A 1 155 ? -10.161 0.592 -2.347 1.00 89.88 155 VAL A C 1
ATOM 1239 O O . VAL A 1 155 ? -10.905 -0.365 -2.522 1.00 89.88 155 VAL A O 1
ATOM 1242 N N . LEU A 1 156 ? -10.596 1.771 -1.904 1.00 91.88 156 LEU A N 1
ATOM 1243 C CA . LEU A 1 156 ? -11.969 2.047 -1.478 1.00 91.88 156 LEU A CA 1
ATOM 1244 C C . LEU A 1 156 ? -12.852 2.622 -2.601 1.00 91.88 156 LEU A C 1
ATOM 1246 O O . LEU A 1 156 ? -13.979 3.036 -2.324 1.00 91.88 156 LEU A O 1
ATOM 1250 N N . ASP A 1 157 ? -12.336 2.681 -3.833 1.00 94.19 157 ASP A N 1
ATOM 1251 C CA . ASP A 1 157 ? -13.017 3.241 -5.007 1.00 94.19 157 ASP A CA 1
ATOM 1252 C C . ASP A 1 157 ? -13.573 4.663 -4.750 1.00 94.19 157 ASP A C 1
ATOM 1254 O O . ASP A 1 157 ? -14.764 4.961 -4.882 1.00 94.19 157 ASP A O 1
ATOM 1258 N N . LEU A 1 158 ? -12.701 5.561 -4.271 1.00 96.88 158 LEU A N 1
ATOM 1259 C CA . LEU A 1 158 ? -13.045 6.953 -3.953 1.00 96.88 158 LEU A CA 1
ATOM 1260 C C . LEU A 1 158 ? -12.856 7.863 -5.167 1.00 96.88 158 LEU A C 1
ATOM 1262 O O . LEU A 1 158 ? -11.963 8.714 -5.184 1.00 96.88 158 LEU A O 1
ATOM 1266 N N . VAL A 1 159 ? -13.694 7.706 -6.189 1.00 97.88 159 VAL A N 1
ATOM 1267 C CA . VAL A 1 159 ? -13.648 8.502 -7.431 1.00 97.88 159 VAL A CA 1
ATOM 1268 C C . VAL A 1 159 ? -13.640 10.017 -7.154 1.00 97.88 159 VAL A C 1
ATOM 1270 O O . VAL A 1 159 ? -12.953 10.779 -7.833 1.00 97.88 159 VAL A O 1
ATOM 1273 N N . GLU A 1 160 ? -14.322 10.476 -6.103 1.00 97.50 160 GLU A N 1
ATOM 1274 C CA . GLU A 1 160 ? -14.357 11.883 -5.687 1.00 97.50 160 GLU A CA 1
ATOM 1275 C C . GLU A 1 160 ? -12.990 12.457 -5.266 1.00 97.50 160 GLU A C 1
ATOM 1277 O O . GLU A 1 160 ? -12.819 13.676 -5.222 1.00 97.50 160 GLU A O 1
ATOM 1282 N N . THR A 1 161 ? -12.007 11.603 -4.970 1.00 98.12 161 THR A N 1
ATOM 1283 C CA . THR A 1 161 ? -10.649 12.013 -4.577 1.00 98.12 161 THR A CA 1
ATOM 1284 C C . THR A 1 161 ? -9.717 12.255 -5.761 1.00 98.12 161 THR A C 1
ATOM 1286 O O . THR A 1 161 ? -8.643 12.826 -5.563 1.00 98.12 161 THR A O 1
ATOM 1289 N N . ILE A 1 162 ? -10.118 11.886 -6.987 1.00 97.94 162 ILE A N 1
ATOM 1290 C CA . ILE A 1 162 ? -9.287 12.013 -8.196 1.00 97.94 162 ILE A CA 1
ATOM 1291 C C . ILE A 1 162 ? -8.672 13.416 -8.345 1.00 97.94 162 ILE A C 1
ATOM 1293 O O . ILE A 1 162 ? -7.459 13.484 -8.554 1.00 97.94 162 ILE A O 1
ATOM 1297 N N . PRO A 1 163 ? -9.418 14.536 -8.210 1.00 97.56 163 PRO A N 1
ATOM 1298 C CA . PRO A 1 163 ? -8.829 15.866 -8.377 1.00 97.56 163 PRO A CA 1
ATOM 1299 C C . PRO A 1 163 ? -7.720 16.153 -7.360 1.00 97.56 163 PRO A C 1
ATOM 1301 O O . PRO A 1 163 ? -6.673 16.686 -7.720 1.00 97.56 163 PRO A O 1
ATOM 1304 N N . THR A 1 164 ? -7.927 15.753 -6.102 1.00 97.00 164 THR A N 1
ATOM 1305 C CA . THR A 1 164 ? -6.925 15.901 -5.041 1.00 97.00 164 THR A CA 1
ATOM 1306 C C . THR A 1 164 ? -5.716 15.015 -5.318 1.00 97.00 164 THR A C 1
ATOM 1308 O O . THR A 1 164 ? -4.593 15.490 -5.243 1.00 97.00 164 THR A O 1
ATOM 1311 N N . LEU A 1 165 ? -5.905 13.756 -5.717 1.00 96.56 165 LEU A N 1
ATOM 1312 C CA . LEU A 1 165 ? -4.796 12.863 -6.063 1.00 96.56 165 LEU A CA 1
ATOM 1313 C C . LEU A 1 165 ? -3.963 13.395 -7.239 1.00 96.56 165 LEU A C 1
ATOM 1315 O O . LEU A 1 165 ? -2.741 13.410 -7.155 1.00 96.56 165 LEU A O 1
ATOM 1319 N N . GLN A 1 166 ? -4.598 13.894 -8.303 1.00 95.25 166 GLN A N 1
ATOM 1320 C CA . GLN A 1 166 ? -3.900 14.498 -9.448 1.00 95.25 166 GLN A CA 1
ATOM 1321 C C . GLN A 1 166 ? -3.096 15.745 -9.068 1.00 95.25 166 GLN A C 1
ATOM 1323 O O . GLN A 1 166 ? -2.085 16.058 -9.693 1.00 95.25 166 GLN A O 1
ATOM 1328 N N . GLU A 1 167 ? -3.560 16.495 -8.075 1.00 93.38 167 GLU A N 1
ATOM 1329 C CA . GLU A 1 167 ? -2.811 17.605 -7.508 1.00 93.38 167 GLU A CA 1
ATOM 1330 C C . GLU A 1 167 ? -1.622 17.113 -6.682 1.00 93.38 167 GLU A C 1
ATOM 1332 O O . GLU A 1 167 ? -0.498 17.537 -6.944 1.00 93.38 167 GLU A O 1
ATOM 1337 N N . LEU A 1 168 ? -1.844 16.173 -5.757 1.00 93.00 168 LEU A N 1
ATOM 1338 C CA . LEU A 1 168 ? -0.792 15.578 -4.930 1.00 93.00 168 LEU A CA 1
ATOM 1339 C C . LEU A 1 168 ? 0.307 14.922 -5.777 1.00 93.00 168 LEU A C 1
ATOM 1341 O O . LEU A 1 168 ? 1.477 15.005 -5.419 1.00 93.00 168 LEU A O 1
ATOM 1345 N N . GLU A 1 169 ? -0.038 14.339 -6.928 1.00 92.38 169 GLU A N 1
ATOM 1346 C CA . GLU A 1 169 ? 0.920 13.747 -7.868 1.00 92.38 169 GLU A CA 1
ATOM 1347 C C . GLU A 1 169 ? 1.994 14.753 -8.328 1.00 92.38 169 GLU A C 1
ATOM 1349 O O . GLU A 1 169 ? 3.166 14.397 -8.489 1.00 92.38 169 GLU A O 1
ATOM 1354 N N . LYS A 1 170 ? 1.622 16.030 -8.492 1.00 89.06 170 LYS A N 1
ATOM 1355 C CA . LYS A 1 170 ? 2.532 17.108 -8.922 1.00 89.06 170 LYS A CA 1
ATOM 1356 C C . LYS A 1 170 ? 3.627 17.360 -7.896 1.00 89.06 170 LYS A C 1
ATOM 1358 O O . LYS A 1 170 ? 4.752 17.703 -8.256 1.00 89.06 170 LYS A O 1
ATOM 1363 N N . HIS A 1 171 ? 3.313 17.170 -6.620 1.00 84.62 171 HIS A N 1
ATOM 1364 C CA . HIS A 1 171 ? 4.238 17.417 -5.531 1.00 84.62 171 HIS A CA 1
ATOM 1365 C C . HIS A 1 171 ? 5.181 16.219 -5.387 1.00 84.62 171 HIS A C 1
ATOM 1367 O O . HIS A 1 171 ? 4.776 15.114 -5.034 1.00 84.62 171 HIS A O 1
ATOM 1373 N N . CYS A 1 172 ? 6.471 16.424 -5.665 1.00 68.12 172 CYS A N 1
ATOM 1374 C CA . CYS A 1 172 ? 7.475 15.440 -5.276 1.00 68.12 172 CYS A CA 1
ATOM 1375 C C . CYS A 1 172 ? 7.643 15.542 -3.756 1.00 68.12 172 CYS A C 1
ATOM 1377 O O . CYS A 1 172 ? 8.333 16.431 -3.260 1.00 68.12 172 CYS A O 1
ATOM 1379 N N . PHE A 1 173 ? 6.950 14.680 -3.011 1.00 65.31 173 PHE A N 1
ATOM 1380 C CA . PHE A 1 173 ? 7.120 14.569 -1.566 1.00 65.31 173 PHE A CA 1
ATOM 1381 C C . PHE A 1 173 ? 8.571 14.196 -1.269 1.00 65.31 173 PHE A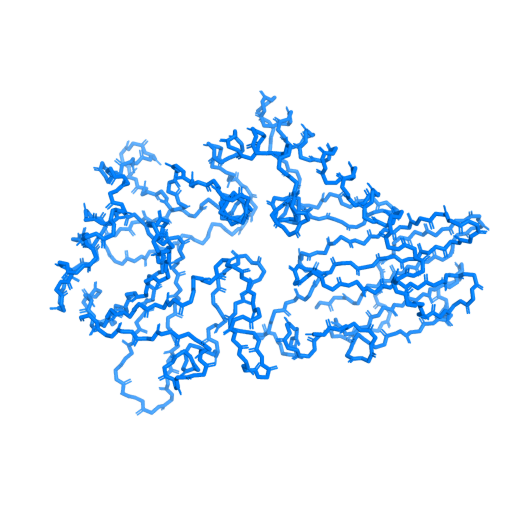 C 1
ATOM 1383 O O . PHE A 1 173 ? 9.000 13.073 -1.527 1.00 65.31 173 PHE A O 1
ATOM 1390 N N . ILE A 1 174 ? 9.333 15.147 -0.738 1.00 55.47 174 ILE A N 1
ATOM 1391 C CA . ILE A 1 174 ? 10.669 14.905 -0.209 1.00 55.47 174 ILE A CA 1
ATOM 1392 C C . ILE A 1 174 ? 10.615 15.313 1.250 1.00 55.47 174 ILE A C 1
ATOM 1394 O O . ILE A 1 174 ? 10.730 16.499 1.543 1.00 55.47 174 ILE A O 1
ATOM 1398 N N . GLN A 1 175 ? 10.463 14.345 2.155 1.00 47.72 175 GLN A N 1
ATOM 1399 C CA . GLN A 1 175 ? 11.172 14.373 3.435 1.00 47.72 175 GLN A CA 1
ATOM 1400 C C . GLN A 1 175 ? 10.969 13.100 4.253 1.00 47.72 175 GLN A C 1
ATOM 1402 O O . GLN A 1 175 ? 9.846 12.653 4.449 1.00 47.72 175 GLN A O 1
ATOM 1407 N N . GLY A 1 176 ? 12.088 12.599 4.786 1.00 36.28 176 GLY A N 1
ATOM 1408 C CA . GLY A 1 176 ? 12.116 11.615 5.864 1.00 36.28 176 GLY A CA 1
ATOM 1409 C C . GLY A 1 176 ? 13.261 10.611 5.752 1.00 36.28 176 GLY A C 1
ATOM 1410 O O . GLY A 1 176 ? 13.007 9.444 5.501 1.00 36.28 176 GLY A O 1
ATOM 1411 N N . SER A 1 177 ? 14.519 11.060 5.890 1.00 38.12 177 SER A N 1
ATOM 1412 C CA . SER A 1 177 ? 15.714 10.249 6.255 1.00 38.12 177 SER A CA 1
ATOM 1413 C C . SER A 1 177 ? 16.098 8.996 5.437 1.00 38.12 177 SER A C 1
ATOM 1415 O O . SER A 1 177 ? 17.133 8.393 5.722 1.00 38.12 177 SER A O 1
ATOM 1417 N N . ARG A 1 178 ? 15.354 8.633 4.394 1.00 41.78 178 ARG A N 1
ATOM 1418 C CA . ARG A 1 178 ? 15.716 7.623 3.395 1.00 41.78 178 ARG A CA 1
ATOM 1419 C C . ARG A 1 178 ? 15.387 8.155 2.005 1.00 41.78 178 ARG A C 1
ATOM 1421 O O . ARG A 1 178 ? 14.457 7.682 1.358 1.00 41.78 178 ARG A O 1
ATOM 1428 N N . SER A 1 179 ? 16.136 9.150 1.523 1.00 44.16 179 SER A N 1
ATOM 1429 C CA . SER A 1 179 ? 16.337 9.184 0.076 1.00 44.16 179 SER A CA 1
ATOM 1430 C C . SER A 1 179 ? 17.022 7.864 -0.257 1.00 44.16 179 SER A C 1
ATOM 1432 O O . SER A 1 179 ? 18.190 7.656 0.060 1.00 44.16 179 SER A O 1
ATOM 1434 N N . GLU A 1 180 ? 16.282 6.916 -0.824 1.00 53.31 180 GLU A N 1
ATOM 1435 C CA . GLU A 1 180 ? 16.923 5.833 -1.557 1.00 53.31 180 GLU A CA 1
ATOM 1436 C C . GLU A 1 180 ? 17.429 6.452 -2.857 1.00 53.31 180 GLU A C 1
ATOM 1438 O O . GLU A 1 180 ? 16.820 6.315 -3.919 1.00 53.31 180 GLU A O 1
ATOM 1443 N N . GLU A 1 181 ? 18.521 7.213 -2.739 1.00 54.44 181 GLU A N 1
ATOM 1444 C CA . GLU A 1 181 ? 19.370 7.551 -3.869 1.00 54.44 181 GLU A CA 1
ATOM 1445 C C . GLU A 1 181 ? 19.756 6.229 -4.504 1.00 54.44 181 GLU A C 1
ATOM 1447 O O . GLU A 1 181 ? 20.526 5.417 -3.977 1.00 54.44 181 GLU A O 1
ATOM 1452 N N . THR A 1 182 ? 19.097 5.963 -5.619 1.00 62.72 182 THR A N 1
ATOM 1453 C CA . THR A 1 182 ? 19.338 4.756 -6.370 1.00 62.72 182 THR A CA 1
ATOM 1454 C C . THR A 1 182 ? 20.298 5.153 -7.460 1.00 62.72 182 THR A C 1
ATOM 1456 O O . THR A 1 182 ? 19.897 5.580 -8.538 1.00 62.72 182 THR A O 1
ATOM 1459 N N . ALA A 1 183 ? 21.584 5.051 -7.142 1.00 59.56 183 ALA A N 1
ATOM 1460 C CA . ALA A 1 183 ? 22.629 5.160 -8.139 1.00 59.56 183 ALA A CA 1
ATOM 1461 C C . ALA A 1 183 ? 22.614 3.879 -8.984 1.00 59.56 183 ALA A C 1
ATOM 1463 O O . ALA A 1 183 ? 23.225 2.865 -8.624 1.00 59.56 183 ALA A O 1
ATOM 1464 N N . ILE A 1 184 ? 21.885 3.915 -10.099 1.00 67.94 184 ILE A N 1
ATOM 1465 C CA . ILE A 1 184 ? 22.247 3.068 -11.231 1.00 67.94 184 ILE A CA 1
ATOM 1466 C C . ILE A 1 184 ? 23.446 3.769 -11.874 1.00 67.94 184 ILE A C 1
ATOM 1468 O O . ILE A 1 184 ? 23.395 4.988 -12.047 1.00 67.94 184 ILE A O 1
ATOM 1472 N N . PRO A 1 185 ? 24.552 3.070 -12.172 1.00 63.81 185 PRO A N 1
ATOM 1473 C CA . PRO A 1 185 ? 25.686 3.707 -12.831 1.00 63.81 185 PRO A CA 1
ATOM 1474 C C . PRO A 1 185 ? 25.233 4.533 -14.041 1.00 63.81 185 PRO A C 1
ATOM 1476 O O . PRO A 1 185 ? 24.337 4.120 -14.769 1.00 63.81 185 PRO A O 1
ATOM 1479 N N . GLU A 1 186 ? 25.836 5.714 -14.204 1.00 70.00 186 GLU A N 1
ATOM 1480 C CA . GLU A 1 186 ? 25.516 6.742 -15.214 1.00 70.00 186 GLU A CA 1
ATOM 1481 C C . GLU A 1 186 ? 24.306 7.652 -14.935 1.00 70.00 186 GLU A C 1
ATOM 1483 O O . GLU A 1 186 ? 24.208 8.693 -15.586 1.00 70.00 186 GLU A O 1
ATOM 1488 N N . VAL A 1 187 ? 23.404 7.324 -13.995 1.00 75.69 187 VAL A N 1
ATOM 1489 C CA . VAL A 1 187 ? 22.221 8.161 -13.710 1.00 75.69 187 VAL A CA 1
ATOM 1490 C C . VAL A 1 187 ? 21.904 8.209 -12.215 1.00 75.69 187 VAL A C 1
ATOM 1492 O O . VAL A 1 187 ? 21.541 7.204 -11.602 1.00 75.69 187 VAL A O 1
ATOM 1495 N N . GLU A 1 188 ? 21.956 9.405 -11.633 1.00 80.62 188 GLU A N 1
ATOM 1496 C CA . GLU A 1 188 ? 21.463 9.636 -10.279 1.00 80.62 188 GLU A CA 1
ATOM 1497 C C . GLU A 1 188 ? 19.948 9.865 -10.299 1.00 80.62 188 GLU A C 1
ATOM 1499 O O . GLU A 1 188 ? 19.436 10.738 -11.003 1.00 80.62 188 GLU A O 1
ATOM 1504 N N . LEU A 1 189 ? 19.218 9.054 -9.532 1.00 82.38 189 LEU A N 1
ATOM 1505 C CA . LEU A 1 189 ? 17.764 9.108 -9.457 1.00 82.38 189 LEU A CA 1
ATOM 1506 C C . LEU A 1 189 ? 17.292 9.373 -8.034 1.00 82.38 189 LEU A C 1
ATOM 1508 O O . LEU A 1 189 ? 17.698 8.701 -7.082 1.00 82.38 189 LEU A O 1
ATOM 1512 N N . LYS A 1 190 ? 16.328 10.285 -7.921 1.00 82.31 190 LYS A N 1
ATOM 1513 C CA . LYS A 1 190 ? 15.608 10.578 -6.689 1.00 82.31 190 LYS A CA 1
ATOM 1514 C C . LYS A 1 190 ? 14.192 10.031 -6.751 1.00 82.31 190 LYS A C 1
ATOM 1516 O O . LYS A 1 190 ? 13.414 10.391 -7.633 1.00 82.31 190 LYS A O 1
ATOM 1521 N N . LEU A 1 191 ? 13.851 9.186 -5.786 1.00 84.62 191 LEU A N 1
ATOM 1522 C CA . LEU A 1 191 ? 12.506 8.652 -5.621 1.00 84.62 191 LEU A CA 1
ATOM 1523 C C . LEU A 1 191 ? 11.566 9.689 -4.980 1.00 84.62 191 LEU A C 1
ATOM 1525 O O . LEU A 1 191 ? 11.837 10.170 -3.881 1.00 84.62 191 LEU A O 1
ATOM 1529 N N . CYS A 1 192 ? 10.421 9.960 -5.610 1.00 85.38 192 CYS A N 1
ATOM 1530 C CA . CYS A 1 192 ? 9.286 10.641 -4.980 1.00 85.38 192 CYS A CA 1
ATOM 1531 C C . CYS A 1 192 ? 8.328 9.584 -4.389 1.00 85.38 192 CYS A C 1
ATOM 1533 O O . CYS A 1 192 ? 7.349 9.203 -5.029 1.00 85.38 192 CYS A O 1
ATOM 1535 N N . CYS A 1 193 ? 8.601 9.073 -3.183 1.00 82.00 193 CYS A N 1
ATOM 1536 C CA . CYS A 1 193 ? 7.881 7.920 -2.610 1.00 82.00 193 CYS A CA 1
ATOM 1537 C C . CYS A 1 193 ? 6.354 8.113 -2.544 1.00 82.00 193 CYS A C 1
ATOM 1539 O O . CYS A 1 193 ? 5.613 7.255 -3.017 1.00 82.00 193 CYS A O 1
ATOM 1541 N N . GLY A 1 194 ? 5.878 9.270 -2.069 1.00 86.75 194 GLY A N 1
ATOM 1542 C CA . GLY A 1 194 ? 4.444 9.584 -2.000 1.00 86.75 194 GLY A CA 1
ATOM 1543 C C . GLY A 1 194 ? 3.740 9.523 -3.361 1.00 86.75 194 GLY A C 1
ATOM 1544 O O . GLY A 1 194 ? 2.581 9.116 -3.450 1.00 86.75 194 GLY A O 1
ATOM 1545 N N . ARG A 1 195 ? 4.457 9.845 -4.449 1.00 89.50 195 ARG A N 1
ATOM 1546 C CA . ARG A 1 195 ? 3.915 9.794 -5.812 1.00 89.50 195 ARG A CA 1
ATOM 1547 C C . ARG A 1 195 ? 3.536 8.369 -6.212 1.00 89.50 195 ARG A C 1
ATOM 1549 O O . ARG A 1 195 ? 2.500 8.205 -6.841 1.00 89.50 195 ARG A O 1
ATOM 1556 N N . ARG A 1 196 ? 4.278 7.341 -5.786 1.00 88.44 196 ARG A N 1
ATOM 1557 C CA . ARG A 1 196 ? 3.925 5.936 -6.074 1.00 88.44 196 ARG A CA 1
ATOM 1558 C C . ARG A 1 196 ? 2.543 5.569 -5.567 1.00 88.44 196 ARG A C 1
ATOM 1560 O O . ARG A 1 196 ? 1.738 5.012 -6.307 1.00 88.44 196 ARG A O 1
ATOM 1567 N N . PHE A 1 197 ? 2.264 5.902 -4.310 1.00 90.06 197 PHE A N 1
ATOM 1568 C CA . PHE A 1 197 ? 0.979 5.602 -3.689 1.00 90.06 197 PHE A CA 1
ATOM 1569 C C . PHE A 1 197 ? -0.160 6.345 -4.388 1.00 90.06 197 PHE A C 1
ATOM 1571 O O . PHE A 1 197 ? -1.175 5.734 -4.719 1.00 90.06 197 PHE A O 1
ATOM 1578 N N . VAL A 1 198 ? 0.048 7.630 -4.699 1.00 93.12 198 VAL A N 1
ATOM 1579 C CA . VAL A 1 198 ? -0.905 8.435 -5.476 1.00 93.12 198 VAL A CA 1
ATOM 1580 C C . VAL A 1 198 ? -1.172 7.807 -6.843 1.00 93.12 198 VAL A C 1
ATOM 1582 O O . VAL A 1 198 ? -2.327 7.660 -7.232 1.00 93.12 198 VAL A O 1
ATOM 1585 N N . GLN A 1 199 ? -0.128 7.403 -7.565 1.00 92.56 199 GLN A N 1
ATOM 1586 C CA . GLN A 1 199 ? -0.253 6.825 -8.902 1.00 92.56 199 GLN A CA 1
ATOM 1587 C C . GLN A 1 199 ? -0.948 5.472 -8.893 1.00 92.56 199 GLN A C 1
ATOM 1589 O O . GLN A 1 199 ? -1.811 5.234 -9.732 1.00 92.56 199 GLN A O 1
ATOM 1594 N N . ASN A 1 200 ? -0.643 4.611 -7.923 1.00 91.00 200 ASN A N 1
ATOM 1595 C CA . ASN A 1 200 ? -1.361 3.350 -7.756 1.00 91.00 200 ASN A CA 1
ATOM 1596 C C . ASN A 1 200 ? -2.847 3.582 -7.473 1.00 91.00 200 ASN A C 1
ATOM 1598 O O . ASN A 1 200 ? -3.690 2.910 -8.068 1.00 91.00 200 ASN A O 1
ATOM 1602 N N . SER A 1 201 ? -3.181 4.566 -6.633 1.00 93.31 201 SER A N 1
ATOM 1603 C CA . SER A 1 201 ? -4.574 4.956 -6.410 1.00 93.31 201 SER A CA 1
ATOM 1604 C C . SER A 1 201 ? -5.242 5.476 -7.679 1.00 93.31 201 SER A C 1
ATOM 1606 O O . SER A 1 201 ? -6.325 5.013 -8.023 1.00 93.31 201 SER A O 1
ATOM 1608 N N . LEU A 1 202 ? -4.594 6.388 -8.409 1.00 95.31 202 LEU A N 1
ATOM 1609 C CA . LEU A 1 202 ? -5.114 6.928 -9.668 1.00 95.31 202 LEU A CA 1
ATOM 1610 C C . LEU A 1 202 ? -5.382 5.817 -10.689 1.00 95.31 202 LEU A C 1
ATOM 1612 O O . LEU A 1 202 ? -6.475 5.773 -11.251 1.00 95.31 202 LEU A O 1
ATOM 1616 N N . ARG A 1 203 ? -4.441 4.881 -10.871 1.00 93.50 203 ARG A N 1
ATOM 1617 C CA . ARG A 1 203 ? -4.598 3.756 -11.805 1.00 93.50 203 ARG A CA 1
ATOM 1618 C C . ARG A 1 203 ? -5.784 2.864 -11.447 1.00 93.50 203 ARG A C 1
ATOM 1620 O O . ARG A 1 203 ? -6.543 2.484 -12.335 1.00 93.50 203 ARG A O 1
ATOM 1627 N N . ARG A 1 204 ? -5.986 2.561 -10.159 1.00 91.88 204 ARG A N 1
ATOM 1628 C CA . ARG A 1 204 ? -7.153 1.787 -9.687 1.00 91.88 204 ARG A CA 1
ATOM 1629 C C . ARG A 1 204 ? -8.477 2.510 -9.912 1.00 91.88 204 ARG A C 1
ATOM 1631 O O . ARG A 1 204 ? -9.467 1.865 -10.219 1.00 91.88 204 ARG A O 1
ATOM 1638 N N . LEU A 1 205 ? -8.465 3.839 -9.840 1.00 94.62 205 LEU A N 1
ATOM 1639 C CA . LEU A 1 205 ? -9.608 4.699 -10.158 1.00 94.62 205 LEU A CA 1
ATOM 1640 C C . LEU A 1 205 ? -9.770 4.954 -11.672 1.00 94.62 205 LEU A C 1
ATOM 1642 O O . LEU A 1 205 ? -10.570 5.799 -12.074 1.00 94.62 205 LEU A O 1
ATOM 1646 N N . GLY A 1 206 ? -9.002 4.269 -12.528 1.00 93.56 206 GLY A N 1
ATOM 1647 C CA . GLY A 1 206 ? -9.090 4.391 -13.986 1.00 93.56 206 GLY A CA 1
ATOM 1648 C C . GLY A 1 206 ? -8.445 5.655 -14.566 1.00 93.56 206 GLY A C 1
ATOM 1649 O O . GLY A 1 206 ? -8.725 6.026 -15.706 1.00 93.56 206 GLY A O 1
ATOM 1650 N N . VAL A 1 207 ? -7.581 6.334 -13.807 1.00 94.50 207 VAL A N 1
ATOM 1651 C CA . VAL A 1 207 ? -6.901 7.568 -14.216 1.00 94.50 207 VAL A CA 1
ATOM 1652 C C . VAL A 1 207 ? -5.424 7.302 -14.480 1.00 94.50 207 VAL A C 1
ATOM 1654 O O . VAL A 1 207 ? -4.719 6.762 -13.633 1.00 94.50 207 VAL A O 1
ATOM 1657 N N . LYS A 1 208 ? -4.933 7.746 -15.642 1.00 92.00 208 LYS A N 1
ATOM 1658 C CA . LYS A 1 208 ? -3.514 7.642 -16.001 1.00 92.00 208 LYS A CA 1
ATOM 1659 C C . LYS A 1 208 ? -2.674 8.688 -15.247 1.00 92.00 208 LYS A C 1
ATOM 1661 O O . LYS A 1 208 ? -2.993 9.881 -15.355 1.00 92.00 208 LYS A O 1
ATOM 1666 N N . PRO A 1 209 ? -1.620 8.270 -14.527 1.00 91.12 209 PRO A N 1
ATOM 1667 C CA . PRO A 1 209 ? -0.576 9.151 -14.008 1.00 91.12 209 PRO A CA 1
ATOM 1668 C C . PRO A 1 209 ? 0.061 10.044 -15.076 1.00 91.12 209 PRO A C 1
ATOM 1670 O O . PRO A 1 209 ? 0.005 9.744 -16.268 1.00 91.12 209 PRO A O 1
ATOM 1673 N N . ARG A 1 210 ? 0.665 11.155 -14.647 1.00 88.00 210 ARG A N 1
ATOM 1674 C CA . ARG A 1 210 ? 1.286 12.160 -15.529 1.00 88.00 210 ARG A CA 1
ATOM 1675 C C . ARG A 1 210 ? 2.738 12.476 -15.205 1.00 88.00 210 ARG A C 1
ATOM 1677 O O . ARG A 1 210 ? 3.417 13.063 -16.043 1.00 88.00 210 ARG A O 1
ATOM 1684 N N . TYR A 1 211 ? 3.188 12.179 -13.991 1.00 87.31 211 TYR A N 1
ATOM 1685 C CA . TYR A 1 211 ? 4.516 12.572 -13.523 1.00 87.31 211 TYR A CA 1
ATOM 1686 C C . TYR A 1 211 ? 5.406 11.343 -13.310 1.00 87.31 211 TYR A C 1
ATOM 1688 O O . TYR A 1 211 ? 4.919 10.296 -12.907 1.00 87.31 211 TYR A O 1
ATOM 1696 N N . PRO A 1 212 ? 6.724 11.420 -13.521 1.00 86.94 212 PRO A N 1
ATOM 1697 C CA . PRO A 1 212 ? 7.592 10.276 -13.267 1.00 86.94 212 PRO A CA 1
ATOM 1698 C C . PRO A 1 212 ? 7.756 10.031 -11.761 1.00 86.94 212 PRO A C 1
ATOM 1700 O O . PRO A 1 212 ? 7.878 10.975 -10.983 1.00 86.94 212 PRO A O 1
ATOM 1703 N N . THR A 1 213 ? 7.805 8.773 -11.320 1.00 86.94 213 THR A N 1
ATOM 1704 C CA . THR A 1 213 ? 8.065 8.446 -9.902 1.00 86.94 213 THR A CA 1
ATOM 1705 C C . THR A 1 213 ? 9.510 8.748 -9.486 1.00 86.94 213 THR A C 1
ATOM 1707 O O . THR A 1 213 ? 9.750 9.178 -8.354 1.00 86.94 213 THR A O 1
ATOM 1710 N N . TYR A 1 214 ? 10.466 8.562 -10.398 1.00 85.56 214 TYR A N 1
ATOM 1711 C CA . TYR A 1 214 ? 11.861 8.942 -10.198 1.00 85.56 214 TYR A CA 1
ATOM 1712 C C . TYR A 1 214 ? 12.214 10.166 -11.029 1.00 85.56 214 TYR A C 1
ATOM 1714 O O . TYR A 1 214 ? 11.907 10.223 -12.220 1.00 85.56 214 TYR A O 1
ATOM 1722 N N . VAL A 1 215 ? 12.913 11.109 -10.412 1.00 81.56 215 VAL A N 1
ATOM 1723 C CA . VAL A 1 215 ? 13.439 12.308 -11.072 1.00 81.56 215 VAL A CA 1
ATOM 1724 C C . VAL A 1 215 ? 14.947 12.169 -11.200 1.00 81.56 215 VAL A C 1
ATOM 1726 O O . VAL A 1 215 ? 15.589 11.654 -10.285 1.00 81.56 215 VAL A O 1
ATOM 1729 N N . VAL A 1 216 ? 15.510 12.611 -12.320 1.00 78.62 216 VAL A N 1
ATOM 1730 C CA . VAL A 1 216 ? 16.962 12.594 -12.509 1.00 78.62 216 VAL A CA 1
ATOM 1731 C C . VAL A 1 216 ? 17.562 13.793 -11.791 1.00 78.62 216 VAL A C 1
ATOM 1733 O O . VAL A 1 216 ? 17.052 14.912 -11.877 1.00 78.62 216 VAL A O 1
ATOM 1736 N N . VAL A 1 217 ? 18.617 13.545 -11.027 1.00 75.12 217 VAL A N 1
ATOM 1737 C CA . VAL A 1 217 ? 19.381 14.605 -10.377 1.00 75.12 217 VAL A CA 1
ATOM 1738 C C . VAL A 1 217 ? 20.476 15.031 -11.349 1.00 75.12 217 VAL A C 1
ATOM 1740 O O . VAL A 1 217 ? 21.178 14.194 -11.910 1.00 75.12 217 VAL A O 1
ATOM 1743 N N . ASP A 1 218 ? 20.571 16.332 -11.591 1.00 66.81 218 ASP A N 1
ATOM 1744 C CA . ASP A 1 218 ? 21.663 16.945 -12.344 1.00 66.81 218 ASP A CA 1
ATOM 1745 C C . ASP A 1 218 ? 22.426 17.858 -11.390 1.00 66.81 218 ASP A C 1
ATOM 1747 O O . ASP A 1 218 ? 21.825 18.702 -10.717 1.00 66.81 218 ASP A O 1
ATOM 1751 N N . GLU A 1 219 ? 23.739 17.646 -11.312 1.00 59.16 219 GLU A N 1
ATOM 1752 C CA . GLU A 1 219 ? 24.642 18.322 -10.383 1.00 59.16 219 GLU A CA 1
ATOM 1753 C C . GLU A 1 219 ? 24.668 19.847 -10.596 1.00 59.16 219 GLU A C 1
ATOM 1755 O O . GLU A 1 219 ? 24.875 20.587 -9.633 1.00 59.16 219 GLU A O 1
ATOM 1760 N N . GLU A 1 220 ? 24.411 20.343 -11.815 1.00 58.06 220 GLU A N 1
ATOM 1761 C CA . GLU A 1 220 ? 24.457 21.785 -12.112 1.00 58.06 220 GLU A CA 1
ATOM 1762 C C . GLU A 1 220 ? 23.132 22.515 -11.834 1.00 58.06 220 GLU A C 1
ATOM 1764 O O . GLU A 1 220 ? 23.137 23.684 -11.437 1.00 58.06 220 GLU A O 1
ATOM 1769 N N . SER A 1 221 ? 21.989 21.850 -12.026 1.00 52.06 221 SER A N 1
ATOM 1770 C CA . SER A 1 221 ? 20.652 22.463 -11.940 1.00 52.06 221 SER A CA 1
ATOM 1771 C C . SER A 1 221 ? 19.840 22.035 -10.710 1.00 52.06 221 SER A C 1
ATOM 1773 O O . SER A 1 221 ? 18.756 22.568 -10.457 1.00 52.06 221 SER A O 1
ATOM 1775 N N . GLY A 1 222 ? 20.344 21.082 -9.920 1.00 51.34 222 GLY A N 1
ATOM 1776 C CA . GLY A 1 222 ? 19.683 20.518 -8.740 1.00 51.34 222 GLY A CA 1
ATOM 1777 C C . GLY A 1 222 ? 18.562 19.525 -9.068 1.00 51.34 222 GLY A C 1
ATOM 1778 O O . GLY A 1 222 ? 18.284 18.651 -8.249 1.00 51.34 222 GLY A O 1
ATOM 1779 N N . TYR A 1 223 ? 17.953 19.625 -10.257 1.00 52.50 223 TYR A N 1
ATOM 1780 C CA . TYR A 1 223 ? 17.012 18.670 -10.849 1.00 52.50 223 TYR A CA 1
ATOM 1781 C C . TYR A 1 223 ? 17.018 18.844 -12.373 1.00 52.50 223 TYR A C 1
ATOM 1783 O O . TYR A 1 223 ? 16.507 19.848 -12.873 1.00 52.50 223 TYR A O 1
ATOM 1791 N N . ALA A 1 224 ? 17.510 17.854 -13.118 1.00 49.91 224 ALA A N 1
ATOM 1792 C CA . ALA A 1 224 ? 17.201 17.778 -14.538 1.00 49.91 224 ALA A CA 1
ATOM 1793 C C . ALA A 1 224 ? 15.969 16.898 -14.703 1.00 49.91 224 ALA A C 1
ATOM 1795 O O . ALA A 1 224 ? 15.997 15.690 -14.462 1.00 49.91 224 ALA A O 1
ATOM 1796 N N . GLU A 1 225 ? 14.886 17.467 -15.222 1.00 50.53 225 GLU A N 1
ATOM 1797 C CA . GLU A 1 225 ? 14.019 16.636 -16.040 1.00 50.53 225 GLU A CA 1
ATOM 1798 C C . GLU A 1 225 ? 14.889 16.170 -17.212 1.00 50.53 225 GLU A C 1
ATOM 1800 O O . GLU A 1 225 ? 15.166 16.940 -18.137 1.00 50.53 225 GLU A O 1
ATOM 1805 N N . LEU A 1 226 ? 15.352 14.909 -17.199 1.00 52.44 226 LEU A N 1
ATOM 1806 C CA . LEU A 1 226 ? 15.632 14.265 -18.476 1.00 52.44 226 LEU A CA 1
ATOM 1807 C C . LEU A 1 226 ? 14.387 14.555 -19.311 1.00 52.44 226 LEU A C 1
ATOM 1809 O O . LEU A 1 226 ? 13.274 14.268 -18.868 1.00 52.44 226 LEU A O 1
ATOM 1813 N N . ASN A 1 227 ? 14.560 15.136 -20.497 1.00 47.59 227 ASN A N 1
ATOM 1814 C CA . ASN A 1 227 ? 13.468 15.413 -21.432 1.00 47.59 227 ASN A CA 1
ATOM 1815 C C . ASN A 1 227 ? 12.928 14.094 -22.039 1.00 47.59 227 ASN A C 1
ATOM 1817 O O . ASN A 1 227 ? 12.642 13.975 -23.231 1.00 47.59 227 ASN A O 1
ATOM 1821 N N . CYS A 1 228 ? 12.846 13.062 -21.202 1.00 49.81 228 CYS A N 1
ATOM 1822 C CA . CYS A 1 228 ? 11.956 11.938 -21.263 1.00 49.81 228 CYS A CA 1
ATOM 1823 C C . CYS A 1 228 ? 10.543 12.508 -21.246 1.00 49.81 228 CYS A C 1
ATOM 1825 O O . CYS A 1 228 ? 9.892 12.590 -20.208 1.00 49.81 228 CYS A O 1
ATOM 1827 N N . LYS A 1 229 ? 10.045 12.903 -22.420 1.00 52.16 229 LYS A N 1
ATOM 1828 C CA . LYS A 1 229 ? 8.599 12.860 -22.633 1.00 52.16 229 LYS A CA 1
ATOM 1829 C C . LYS A 1 229 ? 8.161 11.486 -22.127 1.00 52.16 229 LYS A C 1
ATOM 1831 O O . LYS A 1 229 ? 8.761 10.497 -22.547 1.00 52.16 229 LYS A O 1
ATOM 1836 N N . ASP A 1 230 ? 7.209 11.435 -21.204 1.00 55.66 230 ASP A N 1
ATOM 1837 C CA . ASP A 1 230 ? 6.618 10.172 -20.778 1.00 55.66 230 ASP A CA 1
ATOM 1838 C C . ASP A 1 230 ? 5.933 9.563 -22.009 1.00 55.66 230 ASP A C 1
ATOM 1840 O O . ASP A 1 230 ? 4.827 9.934 -22.396 1.00 55.66 230 ASP A O 1
ATOM 1844 N N . ARG A 1 231 ? 6.699 8.748 -22.737 1.00 57.00 231 ARG A N 1
ATOM 1845 C CA . ARG A 1 231 ? 6.324 8.099 -23.991 1.00 57.00 231 ARG A CA 1
ATOM 1846 C C . ARG A 1 231 ? 6.021 6.637 -23.708 1.00 57.00 231 ARG A C 1
ATOM 1848 O O . ARG A 1 231 ? 6.371 5.773 -24.502 1.00 57.00 231 ARG A O 1
ATOM 1855 N N . ARG A 1 232 ? 5.388 6.323 -22.577 1.00 65.75 232 ARG A N 1
ATOM 1856 C CA . ARG A 1 232 ? 4.900 4.968 -22.276 1.00 65.75 232 ARG A CA 1
ATOM 1857 C C . ARG A 1 232 ? 3.680 4.617 -23.140 1.00 65.75 232 ARG A C 1
ATOM 1859 O O . ARG A 1 232 ? 2.634 4.195 -22.657 1.00 65.75 232 ARG A O 1
ATOM 1866 N N . GLU A 1 233 ? 3.805 4.814 -24.446 1.00 63.19 233 GLU A N 1
ATOM 1867 C CA . GLU A 1 233 ? 2.881 4.299 -25.439 1.00 63.19 233 GLU A CA 1
ATOM 1868 C C . GLU A 1 233 ? 3.214 2.818 -25.652 1.00 63.19 233 GLU A C 1
ATOM 1870 O O . GLU A 1 233 ? 4.377 2.447 -25.810 1.00 63.19 233 GLU A O 1
ATOM 1875 N N . SER A 1 234 ? 2.186 1.966 -25.654 1.00 57.69 234 SER A N 1
ATOM 1876 C CA . SER A 1 234 ? 2.292 0.493 -25.716 1.00 57.69 234 SER A CA 1
ATOM 1877 C C . SER A 1 234 ? 3.239 -0.073 -26.786 1.00 57.69 234 SER A C 1
ATOM 1879 O O . SER A 1 234 ? 3.729 -1.190 -26.641 1.00 57.69 234 SER A O 1
ATOM 1881 N N . GLN A 1 235 ? 3.510 0.680 -27.854 1.00 58.88 235 GLN A N 1
ATOM 1882 C CA . GLN A 1 235 ? 4.329 0.242 -28.983 1.00 58.88 235 GLN A CA 1
ATOM 1883 C C . GLN A 1 235 ? 5.841 0.389 -28.744 1.00 58.88 235 GLN A C 1
ATOM 1885 O O . GLN A 1 235 ? 6.612 -0.366 -29.324 1.00 58.88 235 GLN A O 1
ATOM 1890 N N . LEU A 1 236 ? 6.285 1.293 -27.862 1.00 63.44 236 LEU A N 1
ATOM 1891 C CA . LEU A 1 236 ? 7.715 1.603 -27.682 1.00 63.44 236 LEU A CA 1
ATOM 1892 C C . LEU A 1 236 ? 8.485 0.559 -26.860 1.00 63.44 236 LEU A C 1
ATOM 1894 O O . LEU A 1 236 ? 9.715 0.556 -26.842 1.00 63.44 236 LEU A O 1
ATOM 1898 N N . VAL A 1 237 ? 7.767 -0.345 -26.196 1.00 65.06 237 VAL A N 1
ATOM 1899 C CA . VAL A 1 237 ? 8.345 -1.396 -25.351 1.00 65.06 237 VAL A CA 1
ATOM 1900 C C . VAL A 1 237 ? 8.985 -2.523 -26.174 1.00 65.06 237 VAL A C 1
ATOM 1902 O O . VAL A 1 237 ? 9.974 -3.102 -25.733 1.00 65.06 237 VAL A O 1
ATOM 1905 N N . PHE A 1 238 ? 8.485 -2.793 -27.385 1.00 67.25 238 PHE A N 1
ATOM 1906 C CA . PHE A 1 238 ? 9.025 -3.837 -28.272 1.00 67.25 238 PHE A CA 1
ATOM 1907 C C . PHE A 1 238 ? 10.369 -3.465 -28.918 1.00 67.25 238 PHE A C 1
ATOM 1909 O O . PHE A 1 238 ? 11.063 -4.332 -29.439 1.00 67.25 238 PHE A O 1
ATOM 1916 N N . ASP A 1 239 ? 10.763 -2.192 -28.861 1.00 73.31 239 ASP A N 1
ATOM 1917 C CA . ASP A 1 239 ? 12.005 -1.707 -29.471 1.00 73.31 239 ASP A CA 1
ATOM 1918 C C . ASP A 1 239 ? 13.221 -1.796 -28.534 1.00 73.31 239 ASP A C 1
ATOM 1920 O O . ASP A 1 239 ? 14.331 -1.402 -28.913 1.00 73.31 239 ASP A O 1
ATOM 1924 N N . ILE A 1 240 ? 13.040 -2.279 -27.300 1.00 80.00 240 ILE A N 1
ATOM 1925 C CA . ILE A 1 240 ? 14.134 -2.406 -26.334 1.00 80.00 240 ILE A CA 1
ATOM 1926 C C . ILE A 1 240 ? 14.942 -3.650 -26.667 1.00 80.00 240 ILE A C 1
ATOM 1928 O O . ILE A 1 240 ? 14.536 -4.779 -26.406 1.00 80.00 240 ILE A O 1
ATOM 1932 N N . ARG A 1 241 ? 16.121 -3.425 -27.242 1.00 83.38 241 ARG A N 1
ATOM 1933 C CA . ARG A 1 241 ? 17.053 -4.494 -27.590 1.00 83.38 241 ARG A CA 1
ATOM 1934 C C . ARG A 1 241 ? 17.645 -5.120 -26.331 1.00 83.38 241 ARG A C 1
ATOM 1936 O O . ARG A 1 241 ? 17.986 -4.419 -25.376 1.00 83.38 241 ARG A O 1
ATOM 1943 N N . ARG A 1 242 ? 17.847 -6.439 -26.364 1.00 81.56 242 ARG A N 1
ATOM 1944 C CA . ARG A 1 242 ? 18.802 -7.101 -25.465 1.00 81.56 242 ARG A CA 1
ATOM 1945 C C . ARG A 1 242 ? 20.162 -6.463 -25.705 1.00 81.56 242 ARG A C 1
ATOM 1947 O O . ARG A 1 242 ? 20.603 -6.530 -26.840 1.00 81.56 242 ARG A O 1
ATOM 1954 N N . ASP A 1 243 ? 20.793 -5.954 -24.649 1.00 85.81 243 ASP A N 1
ATOM 1955 C CA . ASP A 1 243 ? 22.005 -5.117 -24.600 1.00 85.81 243 ASP A CA 1
ATOM 1956 C C . ASP A 1 243 ? 21.810 -3.591 -24.521 1.00 85.81 243 ASP A C 1
ATOM 1958 O O . ASP A 1 243 ? 22.796 -2.875 -24.307 1.00 85.81 243 ASP A O 1
ATOM 1962 N N . ALA A 1 244 ? 20.572 -3.088 -24.597 1.00 88.38 244 ALA A N 1
ATOM 1963 C CA . ALA A 1 244 ? 20.308 -1.659 -24.463 1.00 88.38 244 ALA A CA 1
ATOM 1964 C C . ALA A 1 244 ? 20.842 -1.130 -23.122 1.00 88.38 244 ALA A C 1
ATOM 1966 O O . ALA A 1 244 ? 20.555 -1.687 -22.059 1.00 88.38 244 ALA A O 1
ATOM 1967 N N . ALA A 1 245 ? 21.622 -0.050 -23.169 1.00 88.56 245 ALA A N 1
ATOM 1968 C CA . ALA A 1 245 ? 22.132 0.604 -21.968 1.00 88.56 245 ALA A CA 1
ATOM 1969 C C . ALA A 1 245 ? 20.986 1.261 -21.182 1.00 88.56 245 ALA A C 1
ATOM 1971 O O . ALA A 1 245 ? 20.027 1.757 -21.781 1.00 88.56 245 ALA A O 1
ATOM 1972 N 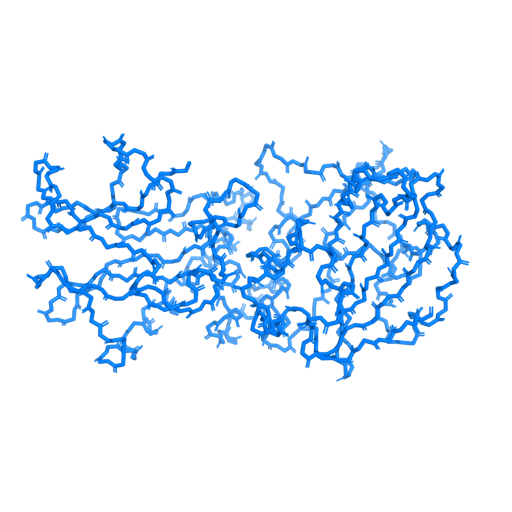N . VAL A 1 246 ? 21.102 1.343 -19.850 1.00 87.50 246 VAL A N 1
ATOM 1973 C CA . VAL A 1 246 ? 20.087 1.989 -18.993 1.00 87.50 246 VAL A CA 1
ATOM 1974 C C . VAL A 1 246 ? 19.706 3.390 -19.474 1.00 87.50 246 VAL A C 1
ATOM 1976 O O . VAL A 1 246 ? 18.526 3.738 -19.524 1.00 87.50 246 VAL A O 1
ATOM 1979 N N . ARG A 1 247 ? 20.688 4.180 -19.922 1.00 84.69 247 ARG A N 1
ATOM 1980 C CA . ARG A 1 247 ? 20.445 5.521 -20.453 1.00 84.69 247 ARG A CA 1
ATOM 1981 C C . ARG A 1 247 ? 19.580 5.494 -21.712 1.00 84.69 247 ARG A C 1
ATOM 1983 O O . ARG A 1 247 ? 18.698 6.335 -21.857 1.00 84.69 247 ARG A O 1
ATOM 1990 N N . GLU A 1 248 ? 19.800 4.533 -22.609 1.00 86.19 248 GLU A N 1
ATOM 1991 C CA . GLU A 1 248 ? 18.950 4.353 -23.790 1.00 86.19 248 GLU A CA 1
ATOM 1992 C C . GLU A 1 248 ? 17.522 3.972 -23.385 1.00 86.19 248 GLU A C 1
ATOM 1994 O O . GLU A 1 248 ? 16.568 4.549 -23.911 1.00 86.19 248 GLU A O 1
ATOM 1999 N N . ILE A 1 249 ? 17.369 3.058 -22.421 1.00 88.25 249 ILE A N 1
ATOM 2000 C CA . ILE A 1 249 ? 16.057 2.665 -21.890 1.00 88.25 249 ILE A CA 1
ATOM 2001 C C . ILE A 1 249 ? 15.320 3.891 -21.344 1.00 88.25 249 ILE A C 1
ATOM 2003 O O . ILE A 1 249 ? 14.174 4.128 -21.722 1.00 88.25 249 ILE A O 1
ATOM 2007 N N . PHE A 1 250 ? 15.975 4.712 -20.518 1.00 86.94 250 PHE A N 1
ATOM 2008 C CA . PHE A 1 250 ? 15.359 5.913 -19.947 1.00 86.94 250 PHE A CA 1
ATOM 2009 C C . PHE A 1 250 ? 14.998 6.943 -21.012 1.00 86.94 250 PHE A C 1
ATOM 2011 O O . PHE A 1 250 ? 13.911 7.512 -20.968 1.00 86.94 250 PHE A O 1
ATOM 2018 N N . MET A 1 251 ? 15.847 7.150 -22.019 1.00 81.94 251 MET A N 1
ATOM 2019 C CA . MET A 1 251 ? 15.525 8.046 -23.134 1.00 81.94 251 MET A CA 1
ATOM 2020 C C . MET A 1 251 ? 14.298 7.584 -23.936 1.00 81.94 251 MET A C 1
ATOM 2022 O O . MET A 1 251 ? 13.612 8.420 -24.527 1.00 81.94 251 MET A O 1
ATOM 2026 N N . ARG A 1 252 ? 14.016 6.274 -23.965 1.00 83.56 252 ARG A N 1
ATOM 2027 C CA . ARG A 1 252 ? 12.874 5.688 -24.682 1.00 83.56 252 ARG A CA 1
ATOM 2028 C C . ARG A 1 252 ? 11.597 5.637 -23.843 1.00 83.56 252 ARG A C 1
ATOM 2030 O O . ARG A 1 252 ? 10.557 6.079 -24.320 1.00 83.56 252 ARG A O 1
ATOM 2037 N N . LEU A 1 253 ? 11.675 5.096 -22.627 1.00 85.38 253 LEU A N 1
ATOM 2038 C CA . LEU A 1 253 ? 10.519 4.810 -21.765 1.00 85.38 253 LEU A CA 1
ATOM 2039 C C . LEU A 1 253 ? 10.291 5.834 -20.646 1.00 85.38 253 LEU A C 1
ATOM 2041 O O . LEU A 1 253 ? 9.283 5.768 -19.945 1.00 85.38 253 LEU A O 1
ATOM 2045 N N . GLY A 1 254 ? 11.236 6.745 -20.433 1.00 87.00 254 GLY A N 1
ATOM 2046 C CA . GLY A 1 254 ? 11.320 7.517 -19.201 1.00 87.00 254 GLY A CA 1
ATOM 2047 C C . GLY A 1 254 ? 11.882 6.709 -18.032 1.00 87.00 254 GLY A C 1
ATOM 2048 O O . GLY A 1 254 ? 12.330 5.564 -18.172 1.00 87.00 254 GLY A O 1
ATOM 2049 N N . THR A 1 255 ? 11.883 7.328 -16.854 1.00 87.75 255 THR A N 1
ATOM 2050 C CA . THR A 1 255 ? 12.279 6.649 -15.619 1.00 87.75 255 THR A CA 1
ATOM 2051 C C . THR A 1 255 ? 11.225 5.601 -15.232 1.00 87.75 255 THR A C 1
ATOM 2053 O O . THR A 1 255 ? 10.048 5.772 -15.560 1.00 87.75 255 THR A O 1
ATOM 2056 N N . PRO A 1 256 ? 11.613 4.492 -14.582 1.00 90.19 256 PRO A N 1
ATOM 2057 C CA . PRO A 1 256 ? 10.677 3.445 -14.168 1.00 90.19 256 PRO A CA 1
ATOM 2058 C C . PRO A 1 256 ? 9.755 3.907 -13.033 1.00 90.19 256 PRO A C 1
ATOM 2060 O O . PRO A 1 256 ? 9.982 4.942 -12.412 1.00 90.19 256 PRO A O 1
ATOM 2063 N N . ASP A 1 257 ? 8.714 3.134 -12.728 1.00 89.38 257 ASP A N 1
ATOM 2064 C CA . ASP A 1 257 ? 7.897 3.330 -11.522 1.00 89.38 257 ASP A CA 1
ATOM 2065 C C . ASP A 1 257 ? 8.597 2.721 -10.293 1.00 89.38 257 ASP A C 1
ATOM 2067 O O . ASP A 1 257 ? 8.595 3.300 -9.200 1.00 89.38 257 ASP A O 1
ATOM 2071 N N . TYR A 1 258 ? 9.287 1.589 -10.488 1.00 89.62 258 TYR A N 1
ATOM 2072 C CA . TYR A 1 258 ? 10.055 0.899 -9.451 1.00 89.62 258 TYR A CA 1
ATOM 2073 C C . TYR A 1 258 ? 11.457 0.520 -9.928 1.00 89.62 258 TYR A C 1
ATOM 2075 O O . TYR A 1 258 ? 11.651 0.099 -11.067 1.00 89.62 258 TYR A O 1
ATOM 2083 N N . ILE A 1 259 ? 12.434 0.666 -9.034 1.00 87.56 259 ILE A N 1
ATOM 2084 C CA . ILE A 1 259 ? 13.789 0.143 -9.205 1.00 87.56 259 ILE A CA 1
ATOM 2085 C C . ILE A 1 259 ? 14.070 -0.747 -8.016 1.00 87.56 259 ILE A C 1
ATOM 2087 O O . ILE A 1 259 ? 13.956 -0.319 -6.868 1.00 87.56 259 ILE A O 1
ATOM 2091 N N . GLU A 1 260 ? 14.450 -1.979 -8.301 1.00 83.25 260 GLU A N 1
ATOM 2092 C CA . GLU A 1 260 ? 14.698 -2.981 -7.281 1.00 83.25 260 GLU A CA 1
ATOM 2093 C C . GLU A 1 260 ? 16.069 -3.599 -7.487 1.00 83.25 260 GLU A C 1
ATOM 2095 O O . GLU A 1 260 ? 16.504 -3.827 -8.617 1.00 83.25 260 GLU A O 1
ATOM 2100 N N . ARG A 1 261 ? 16.770 -3.862 -6.385 1.00 77.81 261 ARG A N 1
ATOM 2101 C CA . ARG A 1 261 ? 18.040 -4.586 -6.427 1.00 77.81 261 ARG A CA 1
ATOM 2102 C C . ARG A 1 261 ? 17.748 -6.073 -6.558 1.00 77.81 261 ARG A C 1
ATOM 2104 O O . ARG A 1 261 ? 17.005 -6.620 -5.746 1.00 77.81 261 ARG A O 1
ATOM 2111 N N . GLY A 1 262 ? 18.352 -6.708 -7.558 1.00 67.56 262 GLY A N 1
ATOM 2112 C CA . GLY A 1 262 ? 18.348 -8.164 -7.661 1.00 67.56 262 GLY A CA 1
ATOM 2113 C C . GLY A 1 262 ? 19.120 -8.801 -6.501 1.00 67.56 262 GLY A C 1
ATOM 2114 O O . GLY A 1 262 ? 19.999 -8.172 -5.904 1.00 67.56 262 GLY A O 1
ATOM 2115 N N . GLY A 1 263 ? 18.767 -10.041 -6.158 1.00 61.97 263 GLY A N 1
ATOM 2116 C CA . GLY A 1 263 ? 19.481 -10.831 -5.156 1.00 61.97 263 GLY A CA 1
ATOM 2117 C C . GLY A 1 263 ? 20.748 -11.491 -5.713 1.00 61.97 263 GLY A C 1
ATOM 2118 O O . GLY A 1 263 ? 20.836 -11.789 -6.903 1.00 61.97 263 GLY A O 1
ATOM 2119 N N . GLU A 1 264 ? 21.721 -11.758 -4.836 1.00 56.78 264 GLU A N 1
ATOM 2120 C CA . GLU A 1 264 ? 22.823 -12.678 -5.130 1.00 56.78 264 GLU A CA 1
ATOM 2121 C C . GLU A 1 264 ? 22.384 -14.127 -4.799 1.00 56.78 264 GLU A C 1
ATOM 2123 O O . GLU A 1 264 ? 22.189 -14.462 -3.632 1.00 56.78 264 GLU A O 1
ATOM 2128 N N . ARG A 1 265 ? 22.206 -15.004 -5.798 1.00 54.50 265 ARG A N 1
ATOM 2129 C CA . ARG A 1 265 ? 22.163 -16.472 -5.616 1.00 54.50 265 ARG A CA 1
ATOM 2130 C C . ARG A 1 265 ? 23.512 -17.034 -5.155 1.00 54.50 265 ARG A C 1
ATOM 2132 O O . ARG A 1 265 ? 24.537 -16.820 -5.782 1.00 54.50 265 ARG A O 1
ATOM 2139 N N . PHE A 1 266 ? 23.503 -17.872 -4.122 1.00 45.25 266 PHE A N 1
ATOM 2140 C CA . PHE A 1 266 ? 24.700 -18.492 -3.531 1.00 45.25 266 PHE A CA 1
ATOM 2141 C C . PHE A 1 266 ? 25.568 -19.357 -4.480 1.00 45.25 266 PHE A C 1
ATOM 2143 O O . PHE A 1 266 ? 26.665 -19.748 -4.086 1.00 45.25 266 PHE A O 1
ATOM 2150 N N . ASP A 1 267 ? 25.123 -19.670 -5.700 1.00 48.88 267 ASP A N 1
ATOM 2151 C CA . ASP A 1 267 ? 25.794 -20.598 -6.626 1.00 48.88 267 ASP A CA 1
ATOM 2152 C C . ASP A 1 267 ? 26.738 -19.935 -7.651 1.00 48.88 267 ASP A C 1
ATOM 2154 O O . ASP A 1 267 ? 27.362 -20.625 -8.459 1.00 48.88 267 ASP A O 1
ATOM 2158 N N . GLY A 1 268 ? 26.905 -18.609 -7.604 1.00 51.44 268 GLY A N 1
ATOM 2159 C CA . GLY A 1 268 ? 27.926 -17.901 -8.380 1.00 51.44 268 GLY A CA 1
ATOM 2160 C C . GLY A 1 268 ? 27.637 -17.754 -9.880 1.00 51.44 268 GLY A C 1
ATOM 2161 O O . GLY A 1 268 ? 28.528 -17.321 -10.617 1.00 51.44 268 GLY A O 1
ATOM 2162 N N . GLN A 1 269 ? 26.423 -18.065 -10.355 1.00 55.06 269 GLN A N 1
ATOM 2163 C CA . GLN A 1 269 ? 26.007 -17.731 -11.723 1.00 55.06 269 GLN A CA 1
ATOM 2164 C C . GLN A 1 269 ? 25.451 -16.295 -11.814 1.00 55.06 269 GLN A C 1
ATOM 2166 O O . GLN A 1 269 ? 24.802 -15.791 -10.903 1.00 55.06 269 GLN A O 1
ATOM 2171 N N . LYS A 1 270 ? 25.804 -15.600 -12.907 1.00 51.50 270 LYS A N 1
ATOM 2172 C CA . LYS A 1 270 ? 25.751 -14.133 -13.068 1.00 51.50 270 LYS A CA 1
ATOM 2173 C C . LYS A 1 270 ? 24.375 -13.507 -12.786 1.00 51.50 270 LYS A C 1
ATOM 2175 O O . LYS A 1 270 ? 23.370 -13.927 -13.347 1.00 51.50 270 LYS A O 1
ATOM 2180 N N . TYR A 1 271 ? 24.390 -12.427 -11.999 1.00 62.47 271 TYR A N 1
ATOM 2181 C CA . TYR A 1 271 ? 23.208 -11.748 -11.462 1.00 62.47 271 TYR A CA 1
ATOM 2182 C C . TYR A 1 271 ? 22.608 -10.659 -12.355 1.00 62.47 271 TYR A C 1
ATOM 2184 O O . TYR A 1 271 ? 23.315 -9.888 -13.015 1.00 62.47 271 TYR A O 1
ATOM 2192 N N . VAL A 1 272 ? 21.292 -10.516 -12.212 1.00 62.31 272 VAL A N 1
ATOM 2193 C CA . VAL A 1 272 ? 20.575 -9.248 -12.356 1.00 62.31 272 VAL A CA 1
ATOM 2194 C C . VAL A 1 272 ? 21.001 -8.338 -11.204 1.00 62.31 272 VAL A C 1
ATOM 2196 O O . VAL A 1 272 ? 20.838 -8.697 -10.041 1.00 62.31 272 VAL A O 1
ATOM 2199 N N . ARG A 1 273 ? 21.535 -7.151 -11.500 1.00 74.31 273 ARG A N 1
ATOM 2200 C CA . ARG A 1 273 ? 21.843 -6.152 -10.458 1.00 74.31 273 ARG A CA 1
ATOM 2201 C C . ARG A 1 273 ? 20.633 -5.294 -10.137 1.00 74.31 273 ARG A C 1
ATOM 2203 O O . ARG A 1 273 ? 20.381 -4.996 -8.971 1.00 74.31 273 ARG A O 1
ATOM 2210 N N . TRP A 1 274 ? 19.887 -4.937 -11.172 1.00 84.00 274 TRP A N 1
ATOM 2211 C CA . TRP A 1 274 ? 18.718 -4.082 -11.073 1.00 84.00 274 TRP A CA 1
ATOM 2212 C C . TRP A 1 274 ? 17.573 -4.654 -11.890 1.00 84.00 274 TRP A C 1
ATOM 2214 O O . TRP A 1 274 ? 17.777 -5.127 -13.007 1.00 84.00 274 TRP A O 1
ATOM 2224 N N . MET A 1 275 ? 16.370 -4.557 -11.347 1.00 87.50 275 MET A N 1
ATOM 2225 C CA . MET A 1 275 ? 15.132 -4.738 -12.081 1.00 87.50 275 MET A CA 1
ATOM 2226 C C . MET A 1 275 ? 14.432 -3.383 -12.152 1.00 87.50 275 MET A C 1
ATOM 2228 O O . MET A 1 275 ? 14.113 -2.780 -11.126 1.00 87.50 275 MET A O 1
ATOM 2232 N N . LEU A 1 276 ? 14.231 -2.895 -13.372 1.00 90.12 276 LEU A N 1
ATOM 2233 C CA . LEU A 1 276 ? 13.404 -1.731 -13.652 1.00 90.12 276 LEU A CA 1
ATOM 2234 C C . LEU A 1 276 ? 11.990 -2.226 -13.910 1.00 90.12 276 LEU A C 1
ATOM 2236 O O . LEU A 1 276 ? 11.789 -3.107 -14.746 1.00 90.12 276 LEU A O 1
ATOM 2240 N N . ARG A 1 277 ? 11.009 -1.645 -13.234 1.00 90.94 277 ARG A N 1
ATOM 2241 C CA . ARG A 1 277 ? 9.605 -1.967 -13.456 1.00 90.94 277 ARG A CA 1
ATOM 2242 C C . ARG A 1 277 ? 8.841 -0.742 -13.912 1.00 90.94 277 ARG A C 1
ATOM 2244 O O . ARG A 1 277 ? 8.882 0.311 -13.274 1.00 90.94 277 ARG A O 1
ATOM 2251 N N . TYR A 1 278 ? 8.117 -0.937 -15.002 1.00 91.12 278 TYR A N 1
ATOM 2252 C CA . TYR A 1 278 ? 7.259 0.047 -15.626 1.00 91.12 278 TYR A CA 1
ATOM 2253 C C . TYR A 1 278 ? 5.819 -0.434 -15.582 1.00 91.12 278 TYR A C 1
ATOM 2255 O O . TYR A 1 278 ? 5.511 -1.560 -15.971 1.00 91.12 278 TYR A O 1
ATOM 2263 N N . GLU A 1 279 ? 4.946 0.455 -15.150 1.00 90.75 279 GLU A N 1
ATOM 2264 C CA . GLU A 1 279 ? 3.512 0.271 -15.162 1.00 90.75 279 GLU A CA 1
ATOM 2265 C C . GLU A 1 279 ? 2.938 0.954 -16.399 1.00 90.75 279 GLU A C 1
ATOM 2267 O O . GLU A 1 279 ? 2.941 2.184 -16.510 1.00 90.75 279 GLU A O 1
ATOM 2272 N N . ILE A 1 280 ? 2.522 0.141 -17.376 1.00 89.50 280 ILE A N 1
ATOM 2273 C CA . ILE A 1 280 ? 2.129 0.617 -18.700 1.00 89.50 280 ILE A CA 1
ATOM 2274 C C . ILE A 1 280 ? 0.611 0.740 -18.790 1.00 89.50 280 ILE A C 1
ATOM 2276 O O . ILE A 1 280 ? -0.113 -0.240 -18.983 1.00 89.50 280 ILE A O 1
ATOM 2280 N N . ASP A 1 281 ? 0.144 1.984 -18.727 1.00 84.44 281 ASP A N 1
ATOM 2281 C CA . ASP A 1 281 ? -1.266 2.379 -18.786 1.00 84.44 281 ASP A CA 1
ATOM 2282 C C . ASP A 1 281 ? -1.804 2.418 -20.238 1.00 84.44 281 ASP A C 1
ATOM 2284 O O . ASP A 1 281 ? -2.330 3.429 -20.722 1.00 84.44 281 ASP A O 1
ATOM 2288 N N . ALA A 1 282 ? -1.632 1.317 -20.974 1.00 85.44 282 ALA A N 1
ATOM 2289 C CA . ALA A 1 282 ? -2.157 1.119 -22.329 1.00 85.44 282 ALA A CA 1
ATOM 2290 C C . ALA A 1 282 ? -3.661 0.770 -22.334 1.00 85.44 282 ALA A C 1
ATOM 2292 O O . ALA A 1 282 ? -4.262 0.578 -21.282 1.00 85.44 282 ALA A O 1
ATOM 2293 N N . GLU A 1 283 ? -4.280 0.673 -23.520 1.00 83.38 283 GLU A N 1
ATOM 2294 C CA . GLU A 1 283 ? -5.667 0.180 -23.662 1.00 83.38 283 GLU A CA 1
ATOM 2295 C C . GLU A 1 283 ? -5.836 -1.218 -23.042 1.00 83.38 283 GLU A C 1
ATOM 2297 O O . GLU A 1 283 ? -6.815 -1.485 -22.354 1.00 83.38 283 GLU A O 1
ATOM 2302 N N . SER A 1 284 ? -4.836 -2.083 -23.227 1.00 86.81 284 SER A N 1
ATOM 2303 C CA . SER A 1 284 ? -4.660 -3.323 -22.469 1.00 86.81 284 SER A CA 1
ATOM 2304 C C . SER A 1 284 ? -3.454 -3.158 -21.543 1.00 86.81 284 SER A C 1
ATOM 2306 O O . SER A 1 284 ? -2.320 -3.287 -22.017 1.00 86.81 284 SER A O 1
ATOM 2308 N N . PRO A 1 285 ? -3.656 -2.806 -20.264 1.00 88.88 285 PRO A N 1
ATOM 2309 C CA . PRO A 1 285 ? -2.559 -2.451 -19.380 1.00 88.88 285 PRO A CA 1
ATOM 2310 C C . PRO A 1 285 ? -1.717 -3.670 -18.978 1.00 88.88 285 PRO A C 1
ATOM 2312 O O . PRO A 1 285 ? -2.186 -4.813 -18.977 1.00 88.88 285 PRO A O 1
ATOM 2315 N N . TYR A 1 286 ? -0.450 -3.424 -18.650 1.00 89.25 286 TYR A N 1
ATOM 2316 C CA . TYR A 1 286 ? 0.505 -4.463 -18.266 1.00 89.25 286 TYR A CA 1
ATOM 2317 C C . TYR A 1 286 ? 1.656 -3.897 -17.433 1.00 89.25 286 TYR A C 1
ATOM 2319 O O . TYR A 1 286 ? 1.937 -2.699 -17.463 1.00 89.25 286 TYR A O 1
ATOM 2327 N N . THR A 1 287 ? 2.354 -4.786 -16.733 1.00 89.88 287 THR A N 1
ATOM 2328 C CA . THR A 1 287 ? 3.625 -4.482 -16.075 1.00 89.88 287 THR A CA 1
ATOM 2329 C C . THR A 1 287 ? 4.770 -4.970 -16.953 1.00 89.88 287 THR A C 1
ATOM 2331 O O . THR A 1 287 ? 4.755 -6.102 -17.436 1.00 89.88 287 THR A O 1
ATOM 2334 N N . LEU A 1 288 ? 5.769 -4.123 -17.177 1.00 89.31 288 LEU A N 1
ATOM 2335 C CA . LEU A 1 288 ? 7.006 -4.472 -17.868 1.00 89.31 288 LEU A CA 1
ATOM 2336 C C . LEU A 1 288 ? 8.154 -4.510 -16.865 1.00 89.31 288 LEU A C 1
ATOM 2338 O O . LEU A 1 288 ? 8.410 -3.521 -16.180 1.00 89.31 288 LEU A O 1
ATOM 2342 N N . LEU A 1 289 ? 8.877 -5.624 -16.834 1.00 88.81 289 LEU A N 1
ATOM 2343 C CA . LEU A 1 289 ? 10.107 -5.792 -16.069 1.00 88.81 289 LEU A CA 1
ATOM 2344 C C . LEU A 1 289 ? 11.296 -5.826 -17.027 1.00 88.81 289 LEU A C 1
ATOM 2346 O O . LEU A 1 289 ? 11.309 -6.614 -17.972 1.00 88.81 289 LEU A O 1
ATOM 2350 N N . ILE A 1 290 ? 12.300 -4.991 -16.775 1.00 88.31 290 ILE A N 1
ATOM 2351 C CA . ILE A 1 290 ? 13.573 -4.978 -17.500 1.00 88.31 290 ILE A CA 1
ATOM 2352 C C . ILE A 1 290 ? 14.680 -5.300 -16.508 1.00 88.31 290 ILE A C 1
ATOM 2354 O O . ILE A 1 290 ? 14.907 -4.571 -15.543 1.00 88.31 290 ILE A O 1
ATOM 2358 N N . TYR A 1 291 ? 15.387 -6.391 -16.762 1.00 86.88 291 TYR A N 1
ATOM 2359 C CA . TYR A 1 291 ? 16.473 -6.869 -15.923 1.00 86.88 291 TYR A CA 1
ATOM 2360 C C . TYR A 1 291 ? 17.802 -6.372 -16.485 1.00 86.88 291 TYR A C 1
ATOM 2362 O O . TYR A 1 291 ? 18.099 -6.585 -17.665 1.00 86.88 291 TYR A O 1
ATOM 2370 N N . LEU A 1 292 ? 18.606 -5.728 -15.642 1.00 87.00 292 LEU A N 1
ATOM 2371 C CA . LEU A 1 292 ? 19.921 -5.207 -16.000 1.00 87.00 292 LEU A CA 1
ATOM 2372 C C . LEU A 1 292 ? 21.027 -6.128 -15.487 1.00 87.00 292 LEU A C 1
ATOM 2374 O O . LEU A 1 292 ? 21.004 -6.564 -14.329 1.00 87.00 292 LEU A O 1
ATOM 2378 N N . ASN A 1 293 ? 22.027 -6.396 -16.328 1.00 84.06 293 ASN A N 1
ATOM 2379 C CA . ASN A 1 293 ? 23.216 -7.119 -15.883 1.00 84.06 293 ASN A CA 1
ATOM 2380 C C . ASN A 1 293 ? 24.044 -6.303 -14.885 1.00 84.06 293 ASN A C 1
ATOM 2382 O O . ASN A 1 293 ? 24.049 -5.076 -14.886 1.00 84.06 293 ASN A O 1
ATOM 2386 N N . ARG A 1 294 ? 24.792 -7.014 -14.039 1.00 77.69 294 ARG A N 1
ATOM 2387 C CA . ARG A 1 294 ? 25.673 -6.396 -13.042 1.00 77.69 294 ARG A CA 1
ATOM 2388 C C . ARG A 1 294 ? 26.863 -5.646 -13.628 1.00 77.69 294 ARG A C 1
ATOM 2390 O O . ARG A 1 294 ? 27.266 -4.638 -13.058 1.00 77.69 294 ARG A O 1
ATOM 2397 N N . ASP A 1 295 ? 27.419 -6.161 -14.720 1.00 77.12 295 ASP A N 1
ATOM 2398 C CA . ASP A 1 295 ? 28.729 -5.732 -15.217 1.00 77.12 295 ASP A CA 1
ATOM 2399 C C . ASP A 1 295 ? 28.662 -4.477 -16.099 1.00 77.12 295 ASP A C 1
ATOM 2401 O O . ASP A 1 295 ? 29.665 -3.780 -16.234 1.00 77.12 295 ASP A O 1
ATOM 2405 N N . ARG A 1 296 ? 27.523 -4.225 -16.758 1.00 74.06 296 ARG A N 1
ATOM 2406 C CA . ARG A 1 296 ? 27.391 -3.182 -17.790 1.00 74.06 296 ARG A CA 1
ATOM 2407 C C . ARG A 1 296 ? 26.101 -2.367 -17.694 1.00 74.06 296 ARG A C 1
ATOM 2409 O O . ARG A 1 296 ? 25.888 -1.516 -18.547 1.00 74.06 296 ARG A O 1
ATOM 2416 N N . ASP A 1 297 ? 25.234 -2.667 -16.725 1.00 80.94 297 ASP A N 1
ATOM 2417 C CA . ASP A 1 297 ? 23.904 -2.066 -16.567 1.00 80.94 297 ASP A CA 1
ATOM 2418 C C . ASP A 1 297 ? 23.095 -2.045 -17.886 1.00 80.94 297 ASP A C 1
ATOM 2420 O O . ASP A 1 297 ? 22.362 -1.106 -18.202 1.00 80.94 297 ASP A O 1
ATOM 2424 N N . GLN A 1 298 ? 23.242 -3.118 -18.672 1.00 86.56 298 GLN A N 1
ATOM 2425 C CA . GLN A 1 298 ? 22.534 -3.333 -19.936 1.00 86.56 298 GLN A CA 1
ATOM 2426 C C . GLN A 1 298 ? 21.354 -4.283 -19.744 1.00 86.56 298 GLN A C 1
ATOM 2428 O O . GLN A 1 298 ? 21.450 -5.239 -18.965 1.00 86.56 298 GLN A O 1
ATOM 2433 N N . ALA A 1 299 ? 20.282 -4.073 -20.512 1.00 86.31 299 ALA A N 1
ATOM 2434 C CA . ALA A 1 299 ? 19.150 -4.989 -20.583 1.00 86.31 299 ALA A CA 1
ATOM 2435 C C . ALA A 1 299 ? 19.620 -6.396 -20.957 1.00 86.31 299 ALA A C 1
ATOM 2437 O O . ALA A 1 299 ? 20.200 -6.606 -22.021 1.00 86.31 299 ALA A O 1
ATOM 2438 N N . VAL A 1 300 ? 19.334 -7.377 -20.111 1.00 85.25 300 VAL A N 1
ATOM 2439 C CA . VAL A 1 300 ? 19.548 -8.796 -20.431 1.00 85.25 300 VAL A CA 1
ATOM 2440 C C . VAL A 1 300 ? 18.253 -9.549 -20.653 1.00 85.25 300 VAL A C 1
ATOM 2442 O O . VAL A 1 300 ? 18.264 -10.594 -21.299 1.00 85.25 300 VAL A O 1
ATOM 2445 N N . ARG A 1 301 ? 17.142 -9.019 -20.139 1.00 84.62 301 ARG A N 1
ATOM 2446 C CA . ARG A 1 301 ? 15.830 -9.647 -20.232 1.00 84.62 301 ARG A CA 1
ATOM 2447 C C . ARG A 1 301 ? 14.738 -8.597 -20.084 1.00 84.62 301 ARG A C 1
ATOM 2449 O O . ARG A 1 301 ? 14.847 -7.717 -19.232 1.00 84.62 301 ARG A O 1
ATOM 2456 N N . CYS A 1 302 ? 13.682 -8.746 -20.871 1.00 85.44 302 CYS A N 1
ATOM 2457 C CA . CYS A 1 302 ? 12.466 -7.949 -20.798 1.00 85.44 302 CYS A CA 1
ATOM 2458 C C . CYS A 1 302 ? 11.274 -8.902 -20.676 1.00 85.44 302 CYS A C 1
ATOM 2460 O O . CYS A 1 302 ? 11.163 -9.854 -21.449 1.00 85.44 302 CYS A O 1
ATOM 2462 N N . VAL A 1 303 ? 10.404 -8.673 -19.694 1.00 84.50 303 VAL A N 1
ATOM 2463 C CA . VAL A 1 303 ? 9.248 -9.533 -19.424 1.00 84.50 303 VAL A CA 1
ATOM 2464 C C . VAL A 1 303 ? 8.000 -8.685 -19.260 1.00 84.50 303 VAL A C 1
ATOM 2466 O O . VAL A 1 303 ? 7.973 -7.754 -18.456 1.00 84.50 303 VAL A O 1
ATOM 2469 N N . LYS A 1 304 ? 6.956 -9.029 -20.008 1.00 87.19 304 LYS A N 1
ATOM 2470 C CA . LYS A 1 304 ? 5.624 -8.439 -19.885 1.00 87.19 304 LYS A CA 1
ATOM 2471 C C . LYS A 1 304 ? 4.726 -9.332 -19.026 1.00 87.19 304 LYS A C 1
ATOM 2473 O O . LYS A 1 304 ? 4.664 -10.528 -19.286 1.00 87.19 304 LYS A O 1
ATOM 2478 N N . TYR A 1 305 ? 3.997 -8.723 -18.090 1.00 85.50 305 TYR A N 1
ATOM 2479 C CA . TYR A 1 305 ? 2.984 -9.347 -17.236 1.00 85.50 305 TYR A CA 1
ATOM 2480 C C . TYR A 1 305 ? 1.614 -8.698 -17.449 1.00 85.50 305 TYR A C 1
ATOM 2482 O O . TYR A 1 305 ? 1.484 -7.477 -17.342 1.00 85.50 305 TYR A O 1
ATOM 2490 N N . SER A 1 306 ? 0.582 -9.499 -17.713 1.00 85.44 306 SER A N 1
ATOM 2491 C CA . SER A 1 306 ? -0.812 -9.035 -17.756 1.00 85.44 306 SER A CA 1
ATOM 2492 C C . SER A 1 306 ? -1.724 -9.990 -16.981 1.00 85.44 306 SER A C 1
ATOM 2494 O O . SER A 1 306 ? -1.669 -11.185 -17.263 1.00 85.44 306 SER A O 1
ATOM 2496 N N . PRO A 1 307 ? -2.560 -9.519 -16.033 1.00 87.69 307 PRO A N 1
ATOM 2497 C CA . PRO A 1 307 ? -2.845 -8.115 -15.701 1.00 87.69 307 PRO A CA 1
ATOM 2498 C C . PRO A 1 307 ? -1.685 -7.388 -14.994 1.00 87.69 307 PRO A C 1
ATOM 2500 O O . PRO A 1 307 ? -0.766 -8.021 -14.484 1.00 87.69 307 PRO A O 1
ATOM 2503 N N . PRO A 1 308 ? -1.688 -6.050 -14.964 1.00 88.88 308 PRO A N 1
ATOM 2504 C CA . PRO A 1 308 ? -0.623 -5.295 -14.320 1.00 88.88 308 PRO A CA 1
ATOM 2505 C C . PRO A 1 308 ? -0.662 -5.392 -12.787 1.00 88.88 308 PRO A C 1
ATOM 2507 O O . PRO A 1 308 ? -1.725 -5.521 -12.180 1.00 88.88 308 PRO A O 1
ATOM 2510 N N . PHE A 1 309 ? 0.489 -5.223 -12.140 1.00 87.25 309 PHE A N 1
ATOM 2511 C CA . PHE A 1 309 ? 0.677 -5.455 -10.705 1.00 87.25 309 PHE A CA 1
ATOM 2512 C C . PHE A 1 309 ? -0.098 -4.469 -9.813 1.00 87.25 309 PHE A C 1
ATOM 2514 O O . PHE A 1 309 ? -0.421 -4.801 -8.672 1.00 87.25 309 PHE A O 1
ATOM 2521 N N . TRP A 1 310 ? -0.460 -3.278 -10.308 1.00 86.50 310 TRP A N 1
ATOM 2522 C CA . TRP A 1 310 ? -1.253 -2.316 -9.527 1.00 86.50 310 TRP A CA 1
ATOM 2523 C C . TRP A 1 310 ? -2.716 -2.732 -9.323 1.00 86.50 310 TRP A C 1
ATOM 2525 O O . TRP A 1 310 ? -3.364 -2.193 -8.420 1.00 86.50 310 TRP A O 1
ATOM 2535 N N . VAL A 1 311 ? -3.248 -3.676 -10.117 1.00 84.69 311 VAL A N 1
ATOM 2536 C CA . VAL A 1 311 ? -4.640 -4.157 -9.981 1.00 84.69 311 VAL A CA 1
ATOM 2537 C C . VAL A 1 311 ? -4.863 -4.829 -8.627 1.00 84.69 311 VAL A C 1
ATOM 2539 O O . VAL A 1 311 ? -5.958 -4.760 -8.081 1.00 84.69 311 VAL A O 1
ATOM 2542 N N . GLY A 1 312 ? -3.815 -5.379 -8.021 1.00 76.06 312 GLY A N 1
ATOM 2543 C CA . GLY A 1 312 ? -3.864 -5.852 -6.649 1.00 76.06 312 GLY A CA 1
ATOM 2544 C C . GLY A 1 312 ? -2.910 -7.010 -6.418 1.00 76.06 312 GLY A C 1
ATOM 2545 O O . GLY A 1 312 ? -2.434 -7.637 -7.364 1.00 76.06 312 GLY A O 1
ATOM 2546 N N . PRO A 1 313 ? -2.628 -7.326 -5.153 1.00 70.12 313 PRO A N 1
ATOM 2547 C CA . PRO A 1 313 ? -1.716 -8.409 -4.831 1.00 70.12 313 PRO A CA 1
ATOM 2548 C C . PRO A 1 313 ? -2.371 -9.793 -5.036 1.00 70.12 313 PRO A C 1
ATOM 2550 O O . PRO A 1 313 ? -1.679 -10.809 -5.037 1.00 70.12 313 PRO A O 1
ATOM 2553 N N . ASP A 1 314 ? -3.687 -9.847 -5.290 1.00 69.38 314 ASP A N 1
ATOM 2554 C CA . ASP A 1 314 ? -4.426 -11.086 -5.550 1.00 69.38 314 ASP A CA 1
ATOM 2555 C C . ASP A 1 314 ? -4.036 -11.811 -6.845 1.00 69.38 314 ASP A C 1
ATOM 2557 O O . ASP A 1 314 ? -4.302 -13.004 -6.973 1.00 69.38 314 ASP A O 1
ATOM 2561 N N . LEU A 1 315 ? -3.338 -11.128 -7.756 1.00 66.06 315 LEU A N 1
ATOM 2562 C CA . LEU A 1 315 ? -2.894 -11.645 -9.058 1.00 66.06 315 LEU A CA 1
ATOM 2563 C C . LEU A 1 315 ? -1.844 -12.761 -8.972 1.00 66.06 315 LEU A C 1
ATOM 2565 O O . LEU A 1 315 ? -1.560 -13.431 -9.965 1.00 66.06 315 LEU A O 1
ATOM 2569 N N . PHE A 1 316 ? -1.246 -12.949 -7.799 1.00 68.38 316 PHE A N 1
ATOM 2570 C CA . PHE A 1 316 ? -0.207 -13.943 -7.568 1.00 68.38 316 PHE A CA 1
ATOM 2571 C C . PHE A 1 316 ? -0.775 -15.062 -6.692 1.00 68.38 316 PHE A C 1
ATOM 2573 O O . PHE A 1 316 ? -0.847 -14.878 -5.477 1.00 68.38 316 PHE A O 1
ATOM 2580 N N . PRO A 1 317 ? -1.193 -16.212 -7.254 1.00 61.56 317 PRO A N 1
ATOM 2581 C CA . PRO A 1 317 ? -1.768 -17.338 -6.507 1.00 61.56 317 PRO A CA 1
ATOM 2582 C C . PRO A 1 317 ? -0.776 -18.011 -5.548 1.00 61.56 317 PRO A C 1
ATOM 2584 O O . PRO A 1 317 ? -1.138 -18.970 -4.870 1.00 61.56 317 PRO A O 1
ATOM 2587 N N . ALA A 1 318 ? 0.465 -17.526 -5.498 1.00 65.81 318 ALA A N 1
ATOM 2588 C CA . ALA A 1 318 ? 1.473 -17.948 -4.549 1.00 65.81 318 ALA A CA 1
ATOM 2589 C C . ALA A 1 318 ? 0.967 -17.869 -3.098 1.00 65.81 318 ALA A C 1
ATOM 2591 O O . ALA A 1 318 ? 0.157 -17.012 -2.727 1.00 65.81 318 ALA A O 1
ATOM 2592 N N . GLU A 1 319 ? 1.517 -18.751 -2.257 1.00 71.94 319 GLU A N 1
ATOM 2593 C CA . GLU A 1 319 ? 1.282 -18.761 -0.807 1.00 71.94 319 GLU A CA 1
ATOM 2594 C C . GLU A 1 319 ? 1.657 -17.422 -0.149 1.00 71.94 319 GLU A C 1
ATOM 2596 O O . GLU A 1 319 ? 1.190 -17.111 0.949 1.00 71.94 319 GLU A O 1
ATOM 2601 N N . HIS A 1 320 ? 2.464 -16.613 -0.841 1.00 73.25 320 HIS A N 1
ATOM 2602 C CA . HIS A 1 320 ? 2.985 -15.328 -0.406 1.00 73.25 320 HIS A CA 1
ATOM 2603 C C . HIS A 1 320 ? 2.809 -14.267 -1.497 1.00 73.25 320 HIS A C 1
ATOM 2605 O O . HIS A 1 320 ? 2.897 -14.551 -2.689 1.00 73.25 320 HIS A O 1
ATOM 2611 N N . SER A 1 321 ? 2.569 -13.020 -1.099 1.00 74.31 321 SER A N 1
ATOM 2612 C CA . SER A 1 321 ? 2.479 -11.905 -2.039 1.00 74.31 321 SER A CA 1
ATOM 2613 C C . SER A 1 321 ? 3.859 -11.493 -2.528 1.00 74.31 321 SER A C 1
ATOM 2615 O O . SER A 1 321 ? 4.755 -11.199 -1.735 1.00 74.31 321 SER A O 1
ATOM 2617 N N . LEU A 1 322 ? 3.986 -11.386 -3.849 1.00 75.94 322 LEU A N 1
ATOM 2618 C CA . LEU A 1 322 ? 5.183 -10.864 -4.503 1.00 75.94 322 LEU A CA 1
ATOM 2619 C C . LEU A 1 322 ? 5.248 -9.335 -4.440 1.00 75.94 322 LEU A C 1
ATOM 2621 O O . LEU A 1 322 ? 6.317 -8.768 -4.630 1.00 75.94 322 LEU A O 1
ATOM 2625 N N . ILE A 1 323 ? 4.131 -8.666 -4.141 1.00 78.06 323 ILE A N 1
ATOM 2626 C CA . ILE A 1 323 ? 4.004 -7.207 -4.153 1.00 78.06 323 ILE A CA 1
ATOM 2627 C C . ILE A 1 323 ? 3.877 -6.658 -2.732 1.00 78.06 323 ILE A C 1
ATOM 2629 O O . ILE A 1 323 ? 3.133 -7.194 -1.910 1.00 78.06 323 ILE A O 1
ATOM 2633 N N . LYS A 1 324 ? 4.614 -5.577 -2.481 1.00 76.75 324 LYS A N 1
ATOM 2634 C CA . LYS A 1 324 ? 4.640 -4.748 -1.281 1.00 76.75 324 LYS A CA 1
ATOM 2635 C C . LYS A 1 324 ? 3.497 -3.749 -1.242 1.00 76.75 324 LYS A C 1
ATOM 2637 O O . LYS A 1 324 ? 2.886 -3.421 -2.252 1.00 76.75 324 LYS A O 1
ATOM 2642 N N . HIS A 1 325 ? 3.255 -3.215 -0.054 1.00 71.56 325 HIS A N 1
ATOM 2643 C CA . HIS A 1 325 ? 2.281 -2.155 0.197 1.00 71.56 325 HIS A CA 1
ATOM 2644 C C . HIS A 1 325 ? 2.487 -0.895 -0.659 1.00 71.56 325 HIS A C 1
ATOM 2646 O O . HIS A 1 325 ? 1.522 -0.229 -1.020 1.00 71.56 325 HIS A O 1
ATOM 2652 N N . ASP A 1 326 ? 3.736 -0.563 -0.994 1.00 71.50 326 ASP A N 1
ATOM 2653 C CA . ASP A 1 326 ? 4.107 0.569 -1.852 1.00 71.50 326 ASP A CA 1
ATOM 2654 C C . ASP A 1 326 ? 4.010 0.222 -3.337 1.00 71.50 326 ASP A C 1
ATOM 2656 O O . ASP A 1 326 ? 4.280 1.047 -4.213 1.00 71.50 326 ASP A O 1
ATOM 2660 N N . GLY A 1 327 ? 3.594 -1.008 -3.618 1.00 74.06 327 GLY A N 1
ATOM 2661 C CA . GLY A 1 327 ? 3.548 -1.616 -4.921 1.00 74.06 327 GLY A CA 1
ATOM 2662 C C . GLY A 1 327 ? 4.888 -2.172 -5.379 1.00 74.06 327 GLY A C 1
ATOM 2663 O O . GLY A 1 327 ? 4.870 -2.777 -6.433 1.00 74.06 327 GLY A O 1
ATOM 2664 N N . GLY A 1 328 ? 6.011 -2.037 -4.660 1.00 77.88 328 GLY A N 1
ATOM 2665 C CA . GLY A 1 328 ? 7.289 -2.655 -5.051 1.00 77.88 328 GLY A CA 1
ATOM 2666 C C . GLY A 1 328 ? 7.256 -4.183 -4.944 1.00 77.88 328 GLY A C 1
ATOM 2667 O O . GLY A 1 328 ? 6.314 -4.742 -4.404 1.00 77.88 328 GLY A O 1
ATOM 2668 N N . THR A 1 329 ? 8.262 -4.893 -5.433 1.00 75.75 329 THR A N 1
ATOM 2669 C CA . THR A 1 329 ? 8.340 -6.360 -5.332 1.00 75.75 329 THR A CA 1
ATOM 2670 C C . THR A 1 329 ? 9.127 -6.771 -4.087 1.00 75.75 329 THR A C 1
ATOM 2672 O O . THR A 1 329 ? 10.018 -6.068 -3.583 1.00 75.75 329 THR A O 1
ATOM 2675 N N . VAL A 1 330 ? 8.781 -7.925 -3.531 1.00 71.75 330 VAL A N 1
ATOM 2676 C CA . VAL A 1 330 ? 9.524 -8.564 -2.449 1.00 71.75 330 VAL A CA 1
ATOM 2677 C C . VAL A 1 330 ? 10.739 -9.279 -3.041 1.00 71.75 330 VAL A C 1
ATOM 2679 O O . VAL A 1 330 ? 10.606 -10.296 -3.711 1.00 71.75 330 VAL A O 1
ATOM 2682 N N . ILE A 1 331 ? 11.937 -8.746 -2.768 1.00 68.62 331 ILE A N 1
ATOM 2683 C CA . ILE A 1 331 ? 13.209 -9.207 -3.360 1.00 68.62 331 ILE A CA 1
ATOM 2684 C C . ILE A 1 331 ? 13.431 -10.714 -3.173 1.00 68.62 331 ILE A C 1
ATOM 2686 O O . ILE A 1 331 ? 13.924 -11.372 -4.084 1.00 68.62 331 ILE A O 1
ATOM 2690 N N . SER A 1 332 ? 13.041 -11.277 -2.023 1.00 64.12 332 SER A N 1
ATOM 2691 C CA . SER A 1 332 ? 13.204 -12.711 -1.735 1.00 64.12 332 SER A CA 1
ATOM 2692 C C . SER A 1 332 ? 12.386 -13.630 -2.641 1.00 64.12 332 SER A C 1
ATOM 2694 O O . SER A 1 332 ? 12.635 -14.828 -2.639 1.00 64.12 332 SER A O 1
ATOM 2696 N N . PHE A 1 333 ? 11.430 -13.082 -3.391 1.00 66.38 333 PHE A N 1
ATOM 2697 C CA . PHE A 1 333 ? 10.536 -13.825 -4.270 1.00 66.38 333 PHE A CA 1
ATOM 2698 C C . PHE A 1 333 ? 10.624 -13.345 -5.728 1.00 66.38 333 PHE A C 1
ATOM 2700 O O . PHE A 1 333 ? 9.738 -13.625 -6.532 1.00 66.38 333 PHE A O 1
ATOM 2707 N N . ILE A 1 334 ? 11.697 -12.632 -6.104 1.00 69.69 334 ILE A N 1
ATOM 2708 C CA . ILE A 1 334 ? 11.958 -12.307 -7.518 1.00 69.69 334 ILE A CA 1
ATOM 2709 C C . ILE A 1 334 ? 12.076 -13.596 -8.343 1.00 69.69 334 ILE A C 1
ATOM 2711 O O . ILE A 1 334 ? 11.554 -13.649 -9.450 1.00 69.69 334 ILE A O 1
ATOM 2715 N N . ASP A 1 335 ? 12.667 -14.654 -7.784 1.00 67.62 335 ASP A N 1
ATOM 2716 C CA . ASP A 1 335 ? 12.751 -15.969 -8.430 1.00 67.62 335 ASP A CA 1
ATOM 2717 C C . ASP A 1 335 ? 11.356 -16.583 -8.685 1.00 67.62 335 ASP A C 1
ATOM 2719 O O . ASP A 1 335 ? 11.160 -17.299 -9.666 1.00 67.62 335 ASP A O 1
ATOM 2723 N N . ASP A 1 336 ? 10.350 -16.265 -7.863 1.00 69.19 336 ASP A N 1
ATOM 2724 C CA . ASP A 1 336 ? 8.983 -16.772 -8.046 1.00 69.19 336 ASP A CA 1
ATOM 2725 C C . ASP A 1 336 ? 8.266 -16.102 -9.223 1.00 69.19 336 ASP A C 1
ATOM 2727 O O . ASP A 1 336 ? 7.414 -16.737 -9.858 1.00 69.19 336 ASP A O 1
ATOM 2731 N N . LEU A 1 337 ? 8.658 -14.868 -9.577 1.00 69.44 337 LEU A N 1
ATOM 2732 C CA . LEU A 1 337 ? 8.261 -14.250 -10.847 1.00 69.44 337 LEU A CA 1
ATOM 2733 C C . LEU A 1 337 ? 8.791 -15.064 -12.036 1.00 69.44 337 LEU A C 1
ATOM 2735 O O . LEU A 1 337 ? 8.128 -15.169 -13.064 1.00 69.44 337 LEU A O 1
ATOM 2739 N N . GLU A 1 338 ? 9.964 -15.686 -11.901 1.00 65.19 338 GLU A N 1
ATOM 2740 C CA . GLU A 1 338 ? 10.583 -16.468 -12.974 1.00 65.19 338 GLU A CA 1
ATOM 2741 C C . GLU A 1 338 ? 9.970 -17.863 -13.135 1.00 65.19 338 GLU A C 1
ATOM 2743 O O . GLU A 1 338 ? 9.943 -18.393 -14.245 1.00 65.19 338 GLU A O 1
ATOM 2748 N N . ASN A 1 339 ? 9.429 -18.434 -12.057 1.00 64.44 339 ASN A N 1
ATOM 2749 C CA . ASN A 1 339 ? 8.892 -19.797 -12.028 1.00 64.44 339 ASN A CA 1
ATOM 2750 C C . ASN A 1 339 ? 7.456 -19.925 -12.575 1.00 64.44 339 ASN A C 1
ATOM 2752 O O . ASN A 1 339 ? 6.854 -20.993 -12.472 1.00 64.44 339 ASN A O 1
ATOM 2756 N N . GLY A 1 340 ? 6.884 -18.857 -13.144 1.00 59.53 340 GLY A N 1
ATOM 2757 C CA . GLY A 1 340 ? 5.543 -18.893 -13.740 1.00 59.53 340 GLY A CA 1
ATOM 2758 C C . GLY A 1 340 ? 4.409 -19.001 -12.716 1.00 59.53 340 GLY A C 1
ATOM 2759 O O . GLY A 1 340 ? 3.317 -19.447 -13.052 1.00 59.53 340 GLY A O 1
ATOM 2760 N N . THR A 1 341 ? 4.646 -18.586 -11.467 1.00 64.81 341 THR A N 1
ATOM 2761 C CA . THR A 1 341 ? 3.630 -18.589 -10.394 1.00 64.81 341 THR A CA 1
ATOM 2762 C C . THR A 1 341 ? 2.606 -17.453 -10.517 1.00 64.81 341 THR A C 1
ATOM 2764 O O . THR A 1 341 ? 1.710 -17.323 -9.687 1.00 64.81 341 THR A O 1
ATOM 2767 N N . PHE A 1 342 ? 2.726 -16.625 -11.553 1.00 65.12 342 PHE A N 1
ATOM 2768 C CA . PHE A 1 342 ? 1.814 -15.537 -11.880 1.00 65.12 342 PHE A CA 1
ATOM 2769 C C . PHE A 1 342 ? 0.542 -16.065 -12.561 1.00 65.12 342 PHE A C 1
ATOM 2771 O O . PHE A 1 342 ? 0.632 -16.858 -13.493 1.00 65.12 342 PHE A O 1
ATOM 2778 N N . ALA A 1 343 ? -0.646 -15.602 -12.149 1.00 57.31 343 ALA A N 1
ATOM 2779 C CA . ALA A 1 343 ? -1.918 -16.052 -12.740 1.00 57.31 343 ALA A CA 1
ATOM 2780 C C . ALA A 1 343 ? -2.251 -15.417 -14.104 1.00 57.31 343 ALA A C 1
ATOM 2782 O O . ALA A 1 343 ? -3.367 -15.579 -14.599 1.00 57.31 343 ALA A O 1
ATOM 2783 N N . GLY A 1 344 ? -1.320 -14.677 -14.700 1.00 61.31 344 GLY A N 1
ATOM 2784 C CA . GLY A 1 344 ? -1.520 -13.990 -15.968 1.00 61.31 344 GLY A CA 1
ATOM 2785 C C . GLY A 1 344 ? -0.524 -14.394 -17.053 1.00 61.31 344 GLY A C 1
ATOM 2786 O O . GLY A 1 344 ? 0.250 -15.339 -16.911 1.00 61.31 344 GLY A O 1
ATOM 2787 N N . GLU A 1 345 ? -0.548 -13.670 -18.166 1.00 64.56 345 GLU A N 1
ATOM 2788 C CA . GLU A 1 345 ? 0.294 -13.963 -19.322 1.00 64.56 345 GLU A CA 1
ATOM 2789 C C . GLU A 1 345 ? 1.695 -13.378 -19.149 1.00 64.56 345 GLU A C 1
ATOM 2791 O O . GLU A 1 345 ? 1.855 -12.199 -18.817 1.00 64.56 345 GLU A O 1
ATOM 2796 N N . ILE A 1 346 ? 2.698 -14.217 -19.422 1.00 70.25 346 ILE A N 1
ATOM 2797 C CA . ILE A 1 346 ? 4.110 -13.847 -19.451 1.00 70.25 346 ILE A CA 1
ATOM 2798 C C . ILE A 1 346 ? 4.585 -13.896 -20.900 1.00 70.25 346 ILE A C 1
ATOM 2800 O O . ILE A 1 346 ? 4.467 -14.922 -21.570 1.00 70.25 346 ILE A O 1
ATOM 2804 N N . THR A 1 347 ? 5.143 -12.792 -21.391 1.00 71.31 347 THR A N 1
ATOM 2805 C CA . THR A 1 347 ? 5.778 -12.738 -22.716 1.00 71.31 347 THR A CA 1
ATOM 2806 C C . THR A 1 347 ? 7.204 -12.234 -22.576 1.00 71.31 347 THR A C 1
ATOM 2808 O O . THR A 1 347 ? 7.431 -11.152 -22.031 1.00 71.31 347 THR A O 1
ATOM 2811 N N . GLU A 1 348 ? 8.159 -13.025 -23.061 1.00 74.00 348 GLU A N 1
ATOM 2812 C CA . GLU A 1 348 ? 9.540 -12.580 -23.229 1.00 74.00 348 GLU A CA 1
ATOM 2813 C C . GLU A 1 348 ? 9.642 -11.753 -24.514 1.00 74.00 348 GLU A C 1
ATOM 2815 O O . GLU A 1 348 ? 9.122 -12.165 -25.554 1.00 74.00 348 GLU A O 1
ATOM 2820 N N . LEU A 1 349 ? 10.252 -10.571 -24.406 1.00 59.75 349 LEU A N 1
ATOM 2821 C CA . LEU A 1 349 ? 10.405 -9.621 -25.511 1.00 59.75 349 LEU A CA 1
ATOM 2822 C C . LEU A 1 349 ? 11.777 -9.726 -26.181 1.00 59.75 349 LEU A C 1
ATOM 2824 O O . LEU A 1 349 ? 12.788 -9.918 -25.457 1.00 59.75 349 LEU A O 1
#